Protein AF-A0A2V3UNA2-F1 (afdb_monomer_lite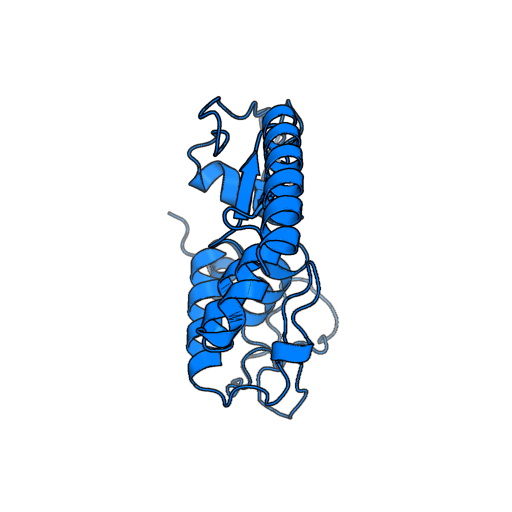)

Secondary structure (DSSP, 8-state):
----SSHHHHHHH-HHHHHHHHHHHHTTSPPPTTGGGG--TTS-S------TTB-TTT-PBPP------SSSSS--TTTTS-HHHHHHHHHHH-GGGGHHHHHHHTTTB-TTT-PBP-EE-PPP---TTS-------EESS--EEEESS-HHHHHHTGGGS-HHHHHGGGSTTTEEEE-HHHHHHHHHHHHHHHHHHHHH-

pLDDT: mean 81.66, std 17.01, range [33.97, 97.94]

Sequence (201 aa):
MILPTSLAAFCVTHPLLSETATLALMRRSPEPEDWRSLLRGRRPPVRFVHEKATCPLCRQPTYDMGAWWPVAGPATHNRFWHACCVQTWRNWTAYSDLGGYLSARQNWKCAISGEPLQIIRERQIDQPDGTTEMMATRYATRIEIDHRIPLWQVRAEAESHRWPDILRYWGPSNLQVLLPAMHVAKTKQEAADRARARVAA

Foldseek 3Di:
DDDQPDLQSVLQLCVPVLLVVLLVLLVVDDADPCLLVQLDDLAQSFAQDDDPQAARGSRHGHDQPDDDDPDPDPRDPCSNHDSSSVSNNCQLPVVVQCQVVQCVVLVQAAPPPRHHFAWDDDDDDQDPVRDDDPDDTHTPADKDKDFQDHSVVLSVCVVVDGSSVSRCRRGPNGIHIHGPVVVVVVVVVVVVVVVVVVVVD

Radius of gyration: 19.23 Å; chains: 1; bounding box: 43×56×44 Å

Structure (mmCIF, N/CA/C/O backbone):
data_AF-A0A2V3UNA2-F1
#
_entry.id   AF-A0A2V3UNA2-F1
#
loop_
_atom_site.group_PDB
_atom_site.id
_atom_site.type_symbol
_atom_site.label_atom_id
_atom_site.label_alt_id
_atom_site.label_comp_id
_atom_site.label_asym_id
_atom_site.label_entity_id
_atom_site.label_seq_id
_atom_site.pdbx_PDB_ins_code
_atom_site.Cartn_x
_atom_site.Cartn_y
_atom_site.Cartn_z
_atom_site.occupancy
_atom_site.B_iso_or_equiv
_atom_site.auth_seq_id
_atom_site.auth_comp_id
_atom_site.auth_asym_id
_atom_site.auth_atom_id
_atom_site.pdbx_PDB_model_num
ATOM 1 N N . MET A 1 1 ? -6.685 25.222 2.821 1.00 35.72 1 MET A N 1
ATOM 2 C CA . MET A 1 1 ? -6.061 24.136 2.036 1.00 35.72 1 MET A CA 1
ATOM 3 C C . MET A 1 1 ? -4.606 24.520 1.839 1.00 35.72 1 MET A C 1
ATOM 5 O O . MET A 1 1 ? -4.334 25.425 1.064 1.00 35.72 1 MET A O 1
ATOM 9 N N . ILE A 1 2 ? -3.701 23.962 2.645 1.00 39.66 2 ILE A N 1
ATOM 10 C CA . ILE A 1 2 ? -2.269 24.275 2.552 1.00 39.66 2 ILE A CA 1
ATOM 11 C C . ILE A 1 2 ? -1.742 23.504 1.342 1.00 39.66 2 ILE A C 1
ATOM 13 O O . ILE A 1 2 ? -1.750 22.274 1.347 1.00 39.66 2 ILE A O 1
ATOM 17 N N . LEU A 1 3 ? -1.367 24.217 0.279 1.00 36.38 3 LEU A N 1
ATOM 18 C CA . LEU A 1 3 ? -0.696 23.601 -0.860 1.00 36.38 3 LEU A CA 1
ATOM 19 C C . LEU A 1 3 ? 0.665 23.080 -0.383 1.00 36.38 3 LEU A C 1
ATOM 21 O O . LEU A 1 3 ? 1.372 23.806 0.320 1.00 36.38 3 LEU A O 1
ATOM 25 N N . PRO A 1 4 ? 1.047 21.842 -0.727 1.00 53.16 4 PRO A N 1
ATOM 26 C CA . PRO A 1 4 ? 2.362 21.342 -0.375 1.00 53.16 4 PRO A CA 1
ATOM 27 C C . PRO A 1 4 ? 3.425 22.247 -1.003 1.00 53.16 4 PRO A C 1
ATOM 29 O O . PRO A 1 4 ? 3.454 22.447 -2.214 1.00 53.16 4 PRO A O 1
ATOM 32 N N . THR A 1 5 ? 4.302 22.795 -0.163 1.00 65.50 5 THR A N 1
ATOM 33 C CA . THR A 1 5 ? 5.354 23.755 -0.539 1.00 65.50 5 THR A CA 1
ATOM 34 C C . THR A 1 5 ? 6.460 23.139 -1.397 1.00 65.50 5 THR A C 1
ATOM 36 O O . THR A 1 5 ? 7.324 23.843 -1.910 1.00 65.50 5 THR A O 1
ATOM 39 N N . SER A 1 6 ? 6.434 21.819 -1.582 1.00 74.44 6 SER A N 1
ATOM 40 C CA . SER A 1 6 ? 7.322 21.086 -2.471 1.00 74.44 6 SER A CA 1
ATOM 41 C C . SER A 1 6 ? 6.629 19.838 -3.010 1.00 74.44 6 SER A C 1
ATOM 43 O O . SER A 1 6 ? 5.676 19.320 -2.418 1.00 74.44 6 SER A O 1
ATOM 45 N N . LEU A 1 7 ? 7.184 19.270 -4.085 1.00 77.62 7 LEU A N 1
ATOM 46 C CA . LEU A 1 7 ? 6.803 17.935 -4.548 1.00 77.62 7 LEU A CA 1
ATOM 47 C C . LEU A 1 7 ? 6.926 16.891 -3.409 1.00 77.62 7 LEU A C 1
ATOM 49 O O . LEU A 1 7 ? 6.289 15.845 -3.474 1.00 77.62 7 LEU A O 1
ATOM 53 N N . ALA A 1 8 ? 7.734 17.151 -2.366 1.00 73.62 8 ALA A N 1
ATOM 54 C CA . ALA A 1 8 ? 8.009 16.203 -1.276 1.00 73.62 8 ALA A CA 1
ATOM 55 C C . ALA A 1 8 ? 6.896 16.099 -0.303 1.00 73.62 8 ALA A C 1
ATOM 57 O O . ALA A 1 8 ? 6.346 15.016 -0.083 1.00 73.62 8 ALA A O 1
ATOM 58 N N . ALA A 1 9 ? 6.519 17.266 0.187 1.00 73.69 9 ALA A N 1
ATOM 59 C CA . ALA A 1 9 ? 5.317 17.407 0.955 1.00 73.69 9 ALA A CA 1
ATOM 60 C C . ALA A 1 9 ? 4.137 16.814 0.172 1.00 73.69 9 ALA A C 1
ATOM 62 O O . ALA A 1 9 ? 3.361 16.056 0.749 1.00 73.69 9 ALA A O 1
ATOM 63 N N . PHE A 1 10 ? 4.046 17.056 -1.145 1.00 83.38 10 PHE A N 1
ATOM 64 C CA . PHE A 1 10 ? 2.978 16.491 -1.971 1.00 83.38 10 PHE A CA 1
ATOM 65 C C . PHE A 1 10 ? 2.995 14.961 -1.971 1.00 83.38 10 PHE A C 1
ATOM 67 O O . PHE A 1 10 ? 1.996 14.353 -1.593 1.00 83.38 10 PHE A O 1
ATOM 74 N N . CYS A 1 11 ? 4.113 14.331 -2.344 1.00 86.00 11 CYS A N 1
ATOM 75 C CA . CYS A 1 11 ? 4.158 12.878 -2.474 1.00 86.00 11 CYS A CA 1
ATOM 76 C C . CYS A 1 11 ? 3.890 12.176 -1.124 1.00 86.00 11 CYS A C 1
ATOM 78 O O . CYS A 1 11 ? 3.181 11.166 -1.092 1.00 86.00 11 CYS A O 1
ATOM 80 N N . VAL A 1 12 ? 4.403 12.723 -0.013 1.00 83.44 12 VAL A N 1
ATOM 81 C CA . VAL A 1 12 ? 4.173 12.209 1.353 1.00 83.44 12 VAL A CA 1
ATOM 82 C C . VAL A 1 12 ? 2.699 12.310 1.749 1.00 83.44 12 VAL A C 1
ATOM 84 O O . VAL A 1 12 ? 2.129 11.340 2.242 1.00 83.44 12 VAL A O 1
ATOM 87 N N . THR A 1 13 ? 2.065 13.459 1.507 1.00 85.56 13 THR A N 1
ATOM 88 C CA . THR A 1 13 ? 0.664 13.711 1.899 1.00 85.56 13 THR A CA 1
ATOM 89 C C . THR A 1 13 ? -0.361 13.099 0.941 1.00 85.56 13 THR A C 1
ATOM 91 O O . THR A 1 13 ? -1.520 12.934 1.316 1.00 85.56 13 THR A O 1
ATOM 94 N N . HIS A 1 14 ? 0.059 12.682 -0.259 1.00 90.62 14 HIS A N 1
ATOM 95 C CA . HIS A 1 14 ? -0.804 12.057 -1.266 1.00 90.62 14 HIS A CA 1
ATOM 96 C C . HIS A 1 14 ? -0.312 10.655 -1.691 1.00 90.62 14 HIS A C 1
ATOM 98 O O . HIS A 1 14 ? 0.035 10.451 -2.859 1.00 90.62 14 HIS A O 1
ATOM 104 N N . PRO A 1 15 ? -0.327 9.644 -0.795 1.00 92.94 15 PRO A N 1
ATOM 105 C CA . PRO A 1 15 ? 0.176 8.293 -1.071 1.00 92.94 15 PRO A CA 1
ATOM 106 C C . PRO A 1 15 ? -0.350 7.632 -2.354 1.00 92.94 15 PRO A C 1
ATOM 108 O O . PRO A 1 15 ? 0.427 7.027 -3.090 1.00 92.94 15 PRO A O 1
ATOM 111 N N . LEU A 1 16 ? -1.650 7.752 -2.649 1.00 94.81 16 LEU A N 1
ATOM 112 C CA . LEU A 1 16 ? -2.241 7.196 -3.877 1.00 94.81 16 LEU A CA 1
ATOM 113 C C . LEU A 1 16 ? -1.764 7.890 -5.148 1.00 94.81 16 LEU A C 1
ATOM 115 O O . LEU A 1 16 ? -1.573 7.233 -6.169 1.00 94.81 16 LEU A O 1
ATOM 119 N N . LEU A 1 17 ? -1.608 9.214 -5.108 1.00 94.75 17 LEU A N 1
ATOM 120 C CA . LEU A 1 17 ? -1.131 9.964 -6.268 1.00 94.75 17 LEU A CA 1
ATOM 121 C C . LEU A 1 17 ? 0.348 9.660 -6.505 1.00 94.75 17 LEU A C 1
ATOM 123 O O . LEU A 1 17 ? 0.742 9.455 -7.650 1.00 94.75 17 LEU A O 1
ATOM 127 N N . SER A 1 18 ? 1.132 9.517 -5.434 1.00 93.00 18 SER A N 1
ATOM 128 C CA . SER A 1 18 ? 2.512 9.030 -5.506 1.00 93.00 18 SER A CA 1
ATOM 129 C C . SER A 1 18 ? 2.614 7.663 -6.169 1.00 93.00 18 SER A C 1
ATOM 131 O O . SER A 1 18 ? 3.422 7.491 -7.086 1.00 93.00 18 SER A O 1
ATOM 133 N N . GLU A 1 19 ? 1.773 6.713 -5.747 1.00 96.06 19 GLU A N 1
ATOM 134 C CA . GLU A 1 19 ? 1.716 5.380 -6.348 1.00 96.06 19 GLU A CA 1
ATOM 135 C C . GLU A 1 19 ? 1.317 5.469 -7.824 1.00 96.06 19 GLU A C 1
ATOM 137 O O . GLU A 1 19 ? 2.023 4.950 -8.685 1.00 96.06 19 GLU A O 1
ATOM 142 N N . THR A 1 20 ? 0.250 6.204 -8.139 1.00 96.69 20 THR A N 1
ATOM 143 C CA . THR A 1 20 ? -0.240 6.384 -9.514 1.00 96.69 20 THR A CA 1
ATOM 144 C C . THR A 1 20 ? 0.839 6.960 -10.434 1.00 96.69 20 THR A C 1
ATOM 146 O O . THR A 1 20 ? 1.073 6.426 -11.520 1.00 96.69 20 THR A O 1
ATOM 149 N N . ALA A 1 21 ? 1.537 8.009 -9.993 1.00 94.56 21 ALA A N 1
ATOM 150 C CA . ALA A 1 21 ? 2.627 8.626 -10.744 1.00 94.56 21 ALA A CA 1
ATOM 151 C C . ALA A 1 21 ? 3.804 7.657 -10.943 1.00 94.56 21 ALA A C 1
ATOM 153 O O . ALA A 1 21 ? 4.343 7.548 -12.044 1.00 94.56 21 ALA A O 1
ATOM 154 N N . THR A 1 22 ? 4.171 6.907 -9.901 1.00 94.50 22 THR A N 1
ATOM 155 C CA . THR A 1 22 ? 5.251 5.910 -9.960 1.00 94.50 22 THR A CA 1
ATOM 156 C C . THR A 1 22 ? 4.936 4.802 -10.959 1.00 94.50 22 THR A C 1
ATOM 158 O O . THR A 1 22 ? 5.771 4.485 -11.806 1.00 94.50 22 THR A O 1
ATOM 161 N N . LEU A 1 23 ? 3.719 4.254 -10.921 1.00 95.94 23 LEU A N 1
ATOM 162 C CA . LEU A 1 23 ? 3.286 3.218 -11.860 1.00 95.94 23 LEU A CA 1
ATOM 163 C C . LEU A 1 23 ? 3.226 3.744 -13.299 1.00 95.94 23 LEU A C 1
ATOM 165 O O . LEU A 1 23 ? 3.619 3.038 -14.225 1.00 95.94 23 LEU A O 1
ATOM 169 N N . ALA A 1 24 ? 2.801 4.994 -13.504 1.00 95.69 24 ALA A N 1
ATOM 170 C CA . ALA A 1 24 ? 2.820 5.624 -14.823 1.00 95.69 24 ALA A CA 1
ATOM 171 C C . ALA A 1 24 ? 4.246 5.751 -15.389 1.00 95.69 24 ALA A C 1
ATOM 173 O O . ALA A 1 24 ? 4.459 5.468 -16.567 1.00 95.69 24 ALA A O 1
ATOM 174 N N . LEU A 1 25 ? 5.229 6.112 -14.556 1.00 93.50 25 LEU A N 1
ATOM 175 C CA . LEU A 1 25 ? 6.641 6.142 -14.951 1.00 93.50 25 LEU A CA 1
ATOM 176 C C . LEU A 1 25 ? 7.176 4.736 -15.255 1.00 93.50 25 LEU A C 1
ATOM 178 O O . LEU A 1 25 ? 7.846 4.549 -16.266 1.00 93.50 25 LEU A O 1
ATOM 182 N N . MET A 1 26 ? 6.837 3.735 -14.438 1.00 94.12 26 MET A N 1
ATOM 183 C CA . MET A 1 26 ? 7.238 2.342 -14.672 1.00 94.12 26 MET A CA 1
ATOM 184 C C . MET A 1 26 ? 6.691 1.772 -15.982 1.00 94.12 26 MET A C 1
ATOM 186 O O . MET A 1 26 ? 7.393 1.021 -16.647 1.00 94.12 26 MET A O 1
ATOM 190 N N . ARG A 1 27 ? 5.473 2.149 -16.397 1.00 94.44 27 ARG A N 1
ATOM 191 C CA . ARG A 1 27 ? 4.890 1.714 -17.684 1.00 94.44 27 ARG A CA 1
ATOM 192 C C . ARG A 1 27 ? 5.660 2.207 -18.910 1.00 94.44 27 ARG A C 1
ATOM 194 O O . ARG A 1 27 ? 5.479 1.648 -19.989 1.00 94.44 27 ARG A O 1
ATOM 201 N N . ARG A 1 28 ? 6.494 3.238 -18.755 1.00 93.19 28 ARG A N 1
ATOM 202 C CA . ARG A 1 28 ? 7.382 3.761 -19.806 1.00 93.19 28 ARG A CA 1
ATOM 203 C C . ARG A 1 28 ? 8.722 3.026 -19.860 1.00 93.19 28 ARG A C 1
ATOM 205 O O . ARG A 1 28 ? 9.517 3.296 -20.755 1.00 93.19 28 ARG A O 1
ATOM 212 N N . SER A 1 29 ? 8.984 2.141 -18.904 1.00 89.25 29 SER A N 1
ATOM 213 C CA . SER A 1 29 ? 10.210 1.354 -18.823 1.00 89.25 29 SER A CA 1
ATOM 214 C C . SER A 1 29 ? 9.968 -0.074 -19.310 1.00 89.25 29 SER A C 1
ATOM 216 O O . SER A 1 29 ? 8.861 -0.595 -19.149 1.00 89.25 29 SER A O 1
ATOM 218 N N . PRO A 1 30 ? 10.992 -0.741 -19.869 1.00 88.12 30 PRO A N 1
ATOM 219 C CA . PRO A 1 30 ? 10.921 -2.167 -20.152 1.00 88.12 30 PRO A CA 1
ATOM 220 C C . PRO A 1 30 ? 10.614 -2.966 -18.882 1.00 88.12 30 PRO A C 1
ATOM 222 O O . PRO A 1 30 ? 11.150 -2.675 -17.806 1.00 88.12 30 PRO A O 1
ATOM 225 N N . GLU A 1 31 ? 9.770 -3.988 -19.011 1.00 88.31 31 GLU A N 1
ATOM 226 C CA . GLU A 1 31 ? 9.487 -4.905 -17.909 1.00 88.31 31 GLU A CA 1
ATOM 227 C C . GLU A 1 31 ? 10.746 -5.736 -17.597 1.00 88.31 31 GLU A C 1
ATOM 229 O O . GLU A 1 31 ? 11.414 -6.194 -18.525 1.00 88.31 31 GLU A O 1
ATOM 234 N N . PRO A 1 32 ? 11.113 -5.935 -16.316 1.00 86.50 32 PRO A N 1
ATOM 235 C CA . PRO A 1 32 ? 12.214 -6.827 -15.971 1.00 86.50 32 PRO A CA 1
ATOM 236 C C . PRO A 1 32 ? 11.866 -8.254 -16.405 1.00 86.50 32 PRO A C 1
ATOM 238 O O . PRO A 1 32 ? 10.855 -8.776 -15.957 1.00 86.50 32 PRO A O 1
ATOM 241 N N . GLU A 1 33 ? 12.690 -8.896 -17.230 1.00 84.75 33 GLU A N 1
ATOM 242 C CA . GLU A 1 33 ? 12.399 -10.215 -17.827 1.00 84.75 33 GLU A CA 1
ATOM 243 C C . GLU A 1 33 ? 11.959 -11.276 -16.800 1.00 84.75 33 GLU A C 1
ATOM 245 O O . GLU A 1 33 ? 11.065 -12.083 -17.048 1.00 84.75 33 GLU A O 1
ATOM 250 N N . ASP A 1 34 ? 12.514 -11.214 -15.592 1.00 85.56 34 ASP A N 1
ATOM 251 C CA . ASP A 1 34 ? 12.320 -12.191 -14.532 1.00 85.56 34 ASP A CA 1
ATOM 252 C C . ASP A 1 34 ? 11.398 -11.720 -13.395 1.00 85.56 34 ASP A C 1
ATOM 254 O O . ASP A 1 34 ? 11.351 -12.366 -12.342 1.00 85.56 34 ASP A O 1
ATOM 258 N N . TRP A 1 35 ? 10.652 -10.621 -13.565 1.00 87.44 35 TRP A N 1
ATOM 259 C CA . TRP A 1 35 ? 9.877 -10.004 -12.477 1.00 87.44 35 TRP A CA 1
ATOM 260 C C . TRP A 1 35 ? 8.908 -10.983 -11.794 1.00 87.44 35 TRP A C 1
ATOM 262 O O . TRP A 1 35 ? 8.688 -10.909 -10.584 1.00 87.44 35 TRP A O 1
ATOM 272 N N . ARG A 1 36 ? 8.376 -11.959 -12.539 1.00 87.06 36 ARG A N 1
ATOM 273 C CA . ARG A 1 36 ? 7.475 -12.999 -12.015 1.00 87.06 36 ARG A CA 1
ATOM 274 C C . ARG A 1 36 ? 8.144 -13.886 -10.965 1.00 87.06 36 ARG A C 1
ATOM 276 O O . ARG A 1 36 ? 7.511 -14.256 -9.980 1.00 87.06 36 ARG A O 1
ATOM 283 N N . SER A 1 37 ? 9.442 -14.157 -11.105 1.00 84.56 37 SER A N 1
ATOM 284 C CA . SER A 1 37 ? 10.215 -14.933 -10.121 1.00 84.56 37 SER A CA 1
ATOM 285 C C . SER A 1 37 ? 10.335 -14.226 -8.758 1.00 84.56 37 SER A C 1
ATOM 287 O O . SER A 1 37 ? 10.570 -14.869 -7.723 1.00 84.56 37 SER A O 1
ATOM 289 N N . LEU A 1 38 ? 10.126 -12.903 -8.751 1.00 84.31 38 LEU A N 1
ATOM 290 C CA . LEU A 1 38 ? 10.204 -12.033 -7.581 1.00 84.31 38 LEU A CA 1
ATOM 291 C C . LEU A 1 38 ? 8.882 -11.940 -6.813 1.00 84.31 38 LEU A C 1
ATOM 293 O O . LEU A 1 38 ? 8.872 -11.363 -5.728 1.00 84.31 38 LEU A O 1
ATOM 297 N N . LEU A 1 39 ? 7.778 -12.498 -7.329 1.00 84.44 39 LEU A N 1
ATOM 298 C CA . LEU A 1 39 ? 6.455 -12.474 -6.689 1.00 84.44 39 LEU A CA 1
ATOM 299 C C . LEU A 1 39 ? 6.432 -13.311 -5.405 1.00 84.44 39 LEU A C 1
ATOM 301 O O . LEU A 1 39 ? 5.864 -14.404 -5.345 1.00 84.44 39 LEU A O 1
ATOM 305 N N . ARG A 1 40 ? 7.047 -12.810 -4.333 1.00 75.38 40 ARG A N 1
ATOM 306 C CA . ARG A 1 40 ? 7.279 -13.534 -3.079 1.00 75.38 40 ARG A CA 1
ATOM 307 C C . ARG A 1 40 ? 6.739 -12.765 -1.876 1.00 75.38 40 ARG A C 1
ATOM 309 O O . ARG A 1 40 ? 7.372 -11.854 -1.352 1.00 75.38 40 ARG A O 1
ATOM 316 N N . GLY A 1 41 ? 5.592 -13.221 -1.368 1.00 79.00 41 GLY A N 1
ATOM 317 C CA . GLY A 1 41 ? 5.051 -12.769 -0.087 1.00 79.00 41 GLY A CA 1
ATOM 318 C C . GLY A 1 41 ? 4.732 -11.274 -0.075 1.00 79.00 41 GLY A C 1
ATOM 319 O O . GLY A 1 41 ? 4.138 -10.758 -1.012 1.00 79.00 41 GLY A O 1
ATOM 320 N N . ARG A 1 42 ? 5.118 -10.588 1.007 1.00 81.62 42 ARG A N 1
ATOM 321 C CA . ARG A 1 42 ? 4.799 -9.170 1.250 1.00 81.62 42 ARG A CA 1
ATOM 322 C C . ARG A 1 42 ? 5.762 -8.180 0.584 1.00 81.62 42 ARG A C 1
ATOM 324 O O . ARG A 1 42 ? 5.570 -6.983 0.740 1.00 81.62 42 ARG A O 1
ATOM 331 N N . ARG A 1 43 ? 6.788 -8.640 -0.141 1.00 86.25 43 ARG A N 1
ATOM 332 C CA . ARG A 1 43 ? 7.700 -7.744 -0.872 1.00 86.25 43 ARG A CA 1
ATOM 333 C C . ARG A 1 43 ? 7.215 -7.566 -2.313 1.00 86.25 43 ARG A C 1
ATOM 335 O O . ARG A 1 43 ? 6.927 -8.580 -2.952 1.00 86.25 43 ARG A O 1
ATOM 342 N N . PRO A 1 44 ? 7.128 -6.327 -2.825 1.00 90.06 44 PRO A N 1
ATOM 343 C CA . PRO A 1 44 ? 6.755 -6.100 -4.214 1.00 90.06 44 PRO A CA 1
ATOM 344 C C . PRO A 1 44 ? 7.835 -6.670 -5.156 1.00 90.06 44 PRO A C 1
ATOM 346 O O . PRO A 1 44 ? 9.025 -6.597 -4.828 1.00 90.06 44 PRO A O 1
ATOM 349 N N . PRO A 1 45 ? 7.458 -7.228 -6.323 1.00 90.06 45 PRO A N 1
ATOM 350 C CA . PRO A 1 45 ? 8.373 -7.839 -7.292 1.00 90.06 45 PRO A CA 1
ATOM 351 C C . PRO A 1 45 ? 9.180 -6.788 -8.075 1.00 90.06 45 PRO A C 1
ATOM 353 O O . PRO A 1 45 ? 9.016 -6.633 -9.283 1.00 90.06 45 PRO A O 1
ATOM 356 N N . VAL A 1 46 ? 10.035 -6.022 -7.400 1.00 86.75 46 VAL A N 1
ATOM 357 C CA . VAL A 1 46 ? 10.811 -4.931 -8.010 1.00 86.75 46 VAL A CA 1
ATOM 358 C C . VAL A 1 46 ? 12.306 -5.205 -7.901 1.00 86.75 46 VAL A C 1
ATOM 360 O O . VAL A 1 46 ? 12.800 -5.591 -6.844 1.00 86.75 46 VAL A O 1
ATOM 363 N N . ARG A 1 47 ? 13.038 -4.957 -8.994 1.00 79.75 47 ARG A N 1
ATOM 364 C CA . ARG A 1 47 ? 14.504 -4.871 -8.994 1.00 79.75 47 ARG A CA 1
ATOM 365 C C . ARG A 1 47 ? 14.932 -3.417 -9.019 1.00 79.75 47 ARG A C 1
ATOM 367 O O . ARG A 1 47 ? 14.571 -2.697 -9.949 1.00 79.75 47 ARG A O 1
ATOM 374 N N . PHE A 1 48 ? 15.757 -3.038 -8.050 1.00 79.88 48 PHE A N 1
ATOM 375 C CA . PHE A 1 48 ? 16.480 -1.779 -8.117 1.00 79.88 48 PHE A CA 1
ATOM 376 C C . PHE A 1 48 ? 17.611 -1.875 -9.128 1.00 79.88 48 PHE A C 1
ATOM 378 O O . PHE A 1 48 ? 18.422 -2.798 -9.065 1.00 79.88 48 PHE A O 1
ATOM 385 N N . VAL A 1 49 ? 17.654 -0.920 -10.053 1.00 75.06 49 VAL A N 1
ATOM 386 C CA . VAL A 1 49 ? 18.727 -0.797 -11.044 1.00 75.06 49 VAL A CA 1
ATOM 387 C C . VAL A 1 49 ? 19.434 0.527 -10.806 1.00 75.06 49 VAL A C 1
ATOM 389 O O . VAL A 1 49 ? 18.856 1.587 -11.012 1.00 75.06 49 VAL A O 1
ATOM 392 N N . HIS A 1 50 ? 20.672 0.480 -10.326 1.00 72.25 50 HIS A N 1
ATOM 393 C CA . HIS A 1 50 ? 21.447 1.681 -10.027 1.00 72.25 50 HIS A CA 1
ATOM 394 C C . HIS A 1 50 ? 22.293 2.084 -11.234 1.00 72.25 50 HIS A C 1
ATOM 396 O O . HIS A 1 50 ? 23.478 1.770 -11.310 1.00 72.25 50 HIS A O 1
ATOM 402 N N . GLU A 1 51 ? 21.677 2.795 -12.169 1.00 73.75 51 GLU A N 1
ATOM 403 C CA . GLU A 1 51 ? 22.372 3.458 -13.271 1.00 73.75 51 GLU A CA 1
ATOM 404 C C . GLU A 1 51 ? 22.518 4.960 -12.976 1.00 73.75 51 GLU A C 1
ATOM 406 O O . GLU A 1 51 ? 21.798 5.538 -12.157 1.00 73.75 51 GLU A O 1
AT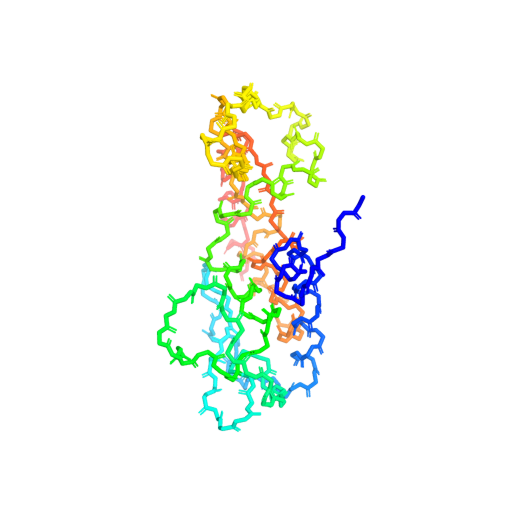OM 411 N N . LYS A 1 52 ? 23.502 5.616 -13.601 1.00 73.75 52 LYS A N 1
ATOM 412 C CA . LYS A 1 52 ? 23.682 7.064 -13.428 1.00 73.75 52 LYS A CA 1
ATOM 413 C C . LYS A 1 52 ? 22.492 7.806 -14.043 1.00 73.75 52 LYS A C 1
ATOM 415 O O . LYS A 1 52 ? 22.092 7.500 -15.159 1.00 73.75 52 LYS A O 1
ATOM 420 N N . ALA A 1 53 ? 21.996 8.825 -13.336 1.00 76.88 53 ALA A N 1
ATOM 421 C CA . ALA A 1 53 ? 20.940 9.729 -13.801 1.00 76.88 53 ALA A CA 1
ATOM 422 C C . ALA A 1 53 ? 19.580 9.066 -14.122 1.00 76.88 53 ALA A C 1
ATOM 424 O O . ALA A 1 53 ? 18.758 9.666 -14.815 1.00 76.88 53 ALA A O 1
ATOM 425 N N . THR A 1 54 ? 19.302 7.869 -13.599 1.00 84.69 54 THR A N 1
ATOM 426 C CA . THR A 1 54 ? 17.993 7.210 -13.713 1.00 84.69 54 THR A CA 1
ATOM 427 C C . THR A 1 54 ? 17.458 6.802 -12.347 1.00 84.69 54 THR A C 1
ATOM 429 O O . THR A 1 54 ? 18.206 6.502 -11.415 1.00 84.69 54 THR A O 1
ATOM 432 N N . CYS A 1 55 ? 16.130 6.793 -12.216 1.00 86.62 55 CYS A N 1
ATOM 433 C CA . CYS A 1 55 ? 15.487 6.366 -10.986 1.00 86.62 55 CYS A CA 1
ATOM 434 C C . CYS A 1 55 ? 15.633 4.865 -10.792 1.00 86.62 55 CYS A C 1
ATOM 436 O O . CYS A 1 55 ? 15.138 4.114 -11.625 1.00 86.62 55 CYS A O 1
ATOM 438 N N . PRO A 1 56 ? 16.202 4.381 -9.674 1.00 86.06 56 PRO A N 1
ATOM 439 C CA . PRO A 1 56 ? 16.418 2.949 -9.525 1.00 86.06 56 PRO A CA 1
ATOM 440 C C . PRO A 1 56 ? 15.122 2.159 -9.364 1.00 86.06 56 PRO A C 1
ATOM 442 O O . PRO A 1 56 ? 15.131 0.947 -9.555 1.00 86.06 56 PRO A O 1
ATOM 445 N N . LEU A 1 57 ? 14.010 2.829 -9.040 1.00 89.19 57 LEU A N 1
ATOM 446 C CA . LEU A 1 57 ? 12.696 2.209 -8.945 1.00 89.19 57 LEU A CA 1
ATOM 447 C C . LEU A 1 57 ? 11.979 2.160 -10.304 1.00 89.19 57 LEU A C 1
ATOM 449 O O . LEU A 1 57 ? 11.605 1.084 -10.761 1.00 89.19 57 LEU A O 1
ATOM 453 N N . CYS A 1 58 ? 11.759 3.314 -10.946 1.00 91.00 58 CYS A N 1
ATOM 454 C CA . CYS A 1 58 ? 10.969 3.386 -12.180 1.00 91.00 58 CYS A CA 1
ATOM 455 C C . CYS A 1 58 ? 11.808 3.364 -13.465 1.00 91.00 58 CYS A C 1
ATOM 457 O O . CYS A 1 58 ? 11.231 3.235 -14.539 1.00 91.00 58 CYS A O 1
ATOM 459 N N . ARG A 1 59 ? 13.139 3.482 -13.372 1.00 89.50 59 ARG A N 1
ATOM 460 C CA . ARG A 1 59 ? 14.136 3.543 -14.464 1.00 89.50 59 ARG A CA 1
ATOM 461 C C . ARG A 1 59 ? 14.017 4.725 -15.423 1.00 89.50 59 ARG A C 1
ATOM 463 O O . ARG A 1 59 ? 14.731 4.785 -16.416 1.00 89.50 59 ARG A O 1
ATOM 470 N N . GLN A 1 60 ? 13.147 5.687 -15.131 1.00 88.94 60 GLN A N 1
ATOM 471 C CA . GLN A 1 60 ? 13.058 6.914 -15.918 1.00 88.94 60 GLN A CA 1
ATOM 472 C C . GLN A 1 60 ? 14.179 7.889 -15.517 1.00 88.94 60 GLN A C 1
ATOM 474 O O . GLN A 1 60 ? 14.603 7.865 -14.355 1.00 88.94 60 GLN A O 1
ATOM 479 N N . PRO A 1 61 ? 14.644 8.762 -16.429 1.00 86.38 61 PRO A N 1
ATOM 480 C CA . PRO A 1 61 ? 15.666 9.755 -16.120 1.00 86.38 61 PRO A CA 1
ATOM 481 C C . PRO A 1 61 ? 15.305 10.617 -14.903 1.00 86.38 61 PRO A C 1
ATOM 483 O O . PRO A 1 61 ? 14.160 11.055 -14.738 1.00 86.38 61 PRO A O 1
ATOM 486 N N . THR A 1 62 ? 16.284 10.869 -14.043 1.00 78.62 62 THR A N 1
ATOM 487 C CA . THR A 1 62 ? 16.171 11.846 -12.958 1.00 78.62 62 THR A CA 1
ATOM 488 C C . THR A 1 62 ? 16.860 13.129 -13.364 1.00 78.62 62 THR A C 1
ATOM 490 O O . THR A 1 62 ? 18.036 13.113 -13.716 1.00 78.62 62 THR A O 1
ATOM 493 N N . TYR A 1 63 ? 16.137 14.240 -13.285 1.00 61.41 63 TYR A N 1
ATOM 494 C CA . TYR A 1 63 ? 16.744 15.557 -13.407 1.00 61.41 63 TYR A CA 1
ATOM 495 C C . TYR A 1 63 ? 17.563 15.853 -12.150 1.00 61.41 63 TYR A C 1
ATOM 497 O O . TYR A 1 63 ? 17.166 15.459 -11.053 1.00 61.41 63 TYR A O 1
ATOM 505 N N . ASP A 1 64 ? 18.676 16.563 -12.314 1.00 52.19 64 ASP A N 1
ATOM 506 C CA . ASP A 1 64 ? 19.647 16.907 -11.263 1.00 52.19 64 ASP A CA 1
ATOM 507 C C . ASP A 1 64 ? 19.119 18.006 -10.313 1.00 52.19 64 ASP A C 1
ATOM 509 O O . ASP A 1 64 ? 19.818 18.940 -9.926 1.00 52.19 64 ASP A O 1
ATOM 513 N N . MET A 1 65 ? 17.832 17.944 -9.963 1.00 46.22 65 MET A N 1
ATOM 514 C CA . MET A 1 65 ? 17.235 18.846 -8.988 1.00 46.22 65 MET A CA 1
ATOM 515 C C . MET A 1 65 ? 17.549 18.314 -7.590 1.00 46.22 65 MET A C 1
ATOM 517 O O . MET A 1 65 ? 16.867 17.432 -7.073 1.00 46.22 65 MET A O 1
ATOM 521 N N . GLY A 1 66 ? 18.652 18.845 -7.059 1.00 40.28 66 GLY A N 1
ATOM 522 C CA . GLY A 1 66 ? 19.267 18.656 -5.746 1.00 40.28 66 GLY A CA 1
ATOM 523 C C . GLY A 1 66 ? 18.455 17.962 -4.646 1.00 40.28 66 GLY A C 1
ATOM 524 O O . GLY A 1 66 ? 17.315 18.310 -4.360 1.00 40.28 66 GLY A O 1
ATOM 525 N N . ALA A 1 67 ? 19.133 17.013 -3.990 1.00 44.03 67 ALA A N 1
ATOM 526 C CA . ALA A 1 67 ? 18.957 16.562 -2.605 1.00 44.03 67 ALA A CA 1
ATOM 527 C C . ALA A 1 67 ? 17.601 16.901 -1.951 1.00 44.03 67 ALA A C 1
ATOM 529 O O . ALA A 1 67 ? 17.445 17.897 -1.256 1.00 44.03 67 ALA A O 1
ATOM 530 N N . TRP A 1 68 ? 16.620 16.028 -2.155 1.00 48.22 68 TRP A N 1
ATOM 531 C CA . TRP A 1 68 ? 15.223 16.313 -1.833 1.00 48.22 68 TRP A CA 1
ATOM 532 C C . TRP A 1 68 ? 14.714 15.640 -0.544 1.00 48.22 68 TRP A C 1
ATOM 534 O O . TRP A 1 68 ? 13.519 15.593 -0.267 1.00 48.22 68 TRP A O 1
ATOM 544 N N . TRP A 1 69 ? 15.602 15.087 0.280 1.00 43.31 69 TRP A N 1
ATOM 545 C CA . TRP A 1 69 ? 15.188 14.476 1.543 1.00 43.31 69 TRP A CA 1
ATOM 546 C C . TRP A 1 69 ? 15.079 15.547 2.652 1.00 43.31 69 TRP A C 1
ATOM 548 O O . TRP A 1 69 ? 16.050 16.265 2.869 1.00 43.31 69 TRP A O 1
ATOM 558 N N . PRO A 1 70 ? 13.944 15.675 3.370 1.00 39.66 70 PRO A N 1
ATOM 559 C CA . PRO A 1 70 ? 13.681 16.801 4.274 1.00 39.66 70 PRO A CA 1
ATOM 560 C C . PRO A 1 70 ? 14.341 16.698 5.664 1.00 39.66 70 PRO A C 1
ATOM 562 O O . PRO A 1 70 ? 13.871 17.341 6.596 1.00 39.66 70 PRO A O 1
ATOM 565 N N . VAL A 1 71 ? 15.423 15.931 5.842 1.00 40.28 71 VAL A N 1
ATOM 566 C CA . VAL A 1 71 ? 16.260 16.060 7.054 1.00 40.28 71 VAL A CA 1
ATOM 567 C C . VAL A 1 71 ? 17.606 16.646 6.679 1.00 40.28 71 VAL A C 1
ATOM 569 O O . VAL A 1 71 ? 18.272 16.157 5.767 1.00 40.28 71 VAL A O 1
ATOM 572 N N . ALA A 1 72 ? 17.999 17.693 7.404 1.00 33.97 72 ALA A N 1
ATOM 573 C CA . ALA A 1 72 ? 19.360 18.199 7.396 1.00 33.97 72 ALA A CA 1
ATOM 574 C C . ALA A 1 72 ? 20.319 17.026 7.671 1.00 33.97 72 ALA A C 1
ATOM 576 O O . ALA A 1 72 ? 20.256 16.389 8.720 1.00 33.97 72 ALA A O 1
ATOM 577 N N . GLY A 1 73 ? 21.155 16.692 6.691 1.00 40.31 73 GLY A N 1
ATOM 578 C CA . GLY A 1 73 ? 22.058 15.548 6.742 1.00 40.31 73 GLY A CA 1
ATOM 579 C C . GLY A 1 73 ? 22.857 15.408 5.443 1.00 40.31 73 GLY A C 1
ATOM 580 O O . GLY A 1 73 ? 22.49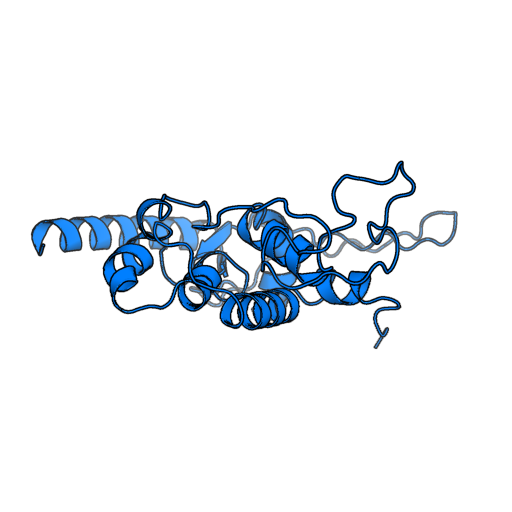6 16.021 4.435 1.00 40.31 73 GLY A O 1
ATOM 581 N N . PRO A 1 74 ? 23.961 14.642 5.447 1.00 35.91 74 PRO A N 1
ATOM 582 C CA . PRO A 1 74 ? 24.812 14.470 4.272 1.00 35.91 74 PRO A CA 1
ATOM 583 C C . PRO A 1 74 ? 24.016 13.925 3.079 1.00 35.91 74 PRO A C 1
ATOM 585 O O . PRO A 1 74 ? 23.068 13.159 3.254 1.00 35.91 74 PRO A O 1
ATOM 588 N N . ALA A 1 75 ? 24.410 14.321 1.862 1.00 43.88 75 ALA A N 1
ATOM 589 C CA . ALA A 1 75 ? 23.767 13.905 0.618 1.00 43.88 75 ALA A CA 1
ATOM 590 C C . ALA A 1 75 ? 23.649 12.373 0.557 1.00 43.88 75 ALA A C 1
ATOM 592 O O . ALA A 1 75 ? 24.627 11.659 0.341 1.00 43.88 75 ALA A O 1
ATOM 593 N N . THR A 1 76 ? 22.441 11.863 0.782 1.00 49.69 76 THR A N 1
ATOM 594 C CA . THR A 1 76 ? 22.189 10.424 0.766 1.00 49.69 76 THR A CA 1
ATOM 595 C C . THR A 1 76 ? 22.197 9.907 -0.673 1.00 49.69 76 THR A C 1
ATOM 597 O O . THR A 1 76 ? 21.971 10.643 -1.637 1.00 49.69 76 THR A O 1
ATOM 600 N N . HIS A 1 77 ? 22.406 8.601 -0.829 1.00 49.53 77 HIS A N 1
ATOM 601 C CA . HIS A 1 77 ? 22.414 7.836 -2.089 1.00 49.53 77 HIS A CA 1
ATOM 602 C C . HIS A 1 77 ? 21.115 7.954 -2.931 1.00 49.53 77 HIS A C 1
ATOM 604 O O . HIS A 1 77 ? 20.988 7.332 -3.984 1.00 49.53 77 HIS A O 1
ATOM 610 N N . ASN A 1 78 ? 20.159 8.776 -2.486 1.00 56.66 78 ASN A N 1
ATOM 611 C CA . ASN A 1 78 ? 18.846 9.006 -3.073 1.00 56.66 78 ASN A CA 1
ATOM 612 C C . ASN A 1 78 ? 18.803 10.147 -4.103 1.00 56.66 78 ASN A C 1
ATOM 614 O O . ASN A 1 78 ? 17.725 10.442 -4.609 1.00 56.66 78 ASN A O 1
ATOM 618 N N . ARG A 1 79 ? 19.939 10.773 -4.458 1.00 60.19 79 ARG A N 1
ATOM 619 C CA . ARG A 1 79 ? 19.987 11.858 -5.469 1.00 60.19 79 ARG A CA 1
ATOM 620 C C . ARG A 1 79 ? 19.378 11.484 -6.825 1.00 60.19 79 ARG A C 1
ATOM 622 O O . ARG A 1 79 ? 18.962 12.350 -7.575 1.00 60.19 79 ARG A O 1
ATOM 629 N N . PHE A 1 80 ? 19.323 10.188 -7.119 1.00 71.88 80 PHE A N 1
ATOM 630 C CA . PHE A 1 80 ? 18.759 9.659 -8.351 1.00 71.88 80 PHE A CA 1
ATOM 631 C C . PHE A 1 80 ? 17.342 9.124 -8.173 1.00 71.88 80 PHE A C 1
ATOM 633 O O . PHE A 1 80 ? 16.906 8.360 -9.005 1.00 71.88 80 PHE A O 1
ATOM 640 N N . TRP A 1 81 ? 16.598 9.420 -7.108 1.00 82.56 81 TRP A N 1
ATOM 641 C CA . TRP A 1 81 ? 15.210 8.959 -7.012 1.00 82.56 81 TRP A CA 1
ATOM 642 C C . TRP A 1 81 ? 14.229 10.081 -7.305 1.00 82.56 81 TRP A C 1
ATOM 644 O O .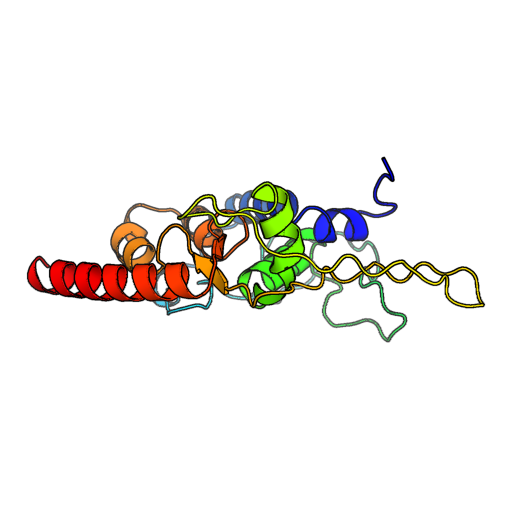 TRP A 1 81 ? 14.369 11.188 -6.792 1.00 82.56 81 TRP A O 1
ATOM 654 N N . HIS A 1 82 ? 13.150 9.772 -8.030 1.00 85.88 82 HIS A N 1
ATOM 655 C CA . HIS A 1 82 ? 11.993 10.653 -7.979 1.00 85.88 82 HIS A CA 1
ATOM 656 C C . HIS A 1 82 ? 11.384 10.591 -6.587 1.00 85.88 82 HIS A C 1
ATOM 658 O O . HIS A 1 82 ? 11.029 9.527 -6.085 1.00 85.88 82 HIS A O 1
ATOM 664 N N . ALA A 1 83 ? 11.183 11.765 -6.024 1.00 83.88 83 ALA A N 1
ATOM 665 C CA . ALA A 1 83 ? 10.166 12.100 -5.055 1.00 83.88 83 ALA A CA 1
ATOM 666 C C . ALA A 1 83 ? 9.093 11.030 -4.746 1.00 83.88 83 ALA A C 1
ATOM 668 O O . ALA A 1 83 ? 9.102 10.352 -3.716 1.00 83.88 83 ALA A O 1
ATOM 669 N N . CYS A 1 84 ? 8.160 10.867 -5.685 1.00 89.06 84 CYS A N 1
ATOM 670 C CA . CYS A 1 84 ? 7.020 9.973 -5.547 1.00 89.06 84 CYS A CA 1
ATOM 671 C C . CYS A 1 84 ? 7.418 8.495 -5.644 1.00 89.06 84 CYS A C 1
ATOM 673 O O . CYS A 1 84 ? 6.747 7.663 -5.038 1.00 89.06 84 CYS A O 1
ATOM 675 N N . CYS A 1 85 ? 8.528 8.159 -6.311 1.00 90.44 85 CYS A N 1
ATOM 676 C CA . CYS A 1 85 ? 9.075 6.801 -6.318 1.00 90.44 85 CYS A CA 1
ATOM 677 C C . CYS A 1 85 ? 9.602 6.413 -4.931 1.00 90.44 85 CYS A C 1
ATOM 679 O O . CYS A 1 85 ? 9.285 5.328 -4.446 1.00 90.44 85 CYS A O 1
ATOM 681 N N . VAL A 1 86 ? 10.333 7.306 -4.249 1.00 87.94 86 VAL A N 1
ATOM 682 C CA . VAL A 1 86 ? 10.779 7.061 -2.864 1.00 87.94 86 VAL A CA 1
ATOM 683 C C . VAL A 1 86 ? 9.576 6.821 -1.963 1.00 87.94 86 VAL A C 1
ATOM 685 O O . VAL A 1 86 ? 9.528 5.824 -1.242 1.00 87.94 86 VAL A O 1
ATOM 688 N N . GLN A 1 87 ? 8.580 7.708 -2.024 1.00 88.62 87 GLN A N 1
ATOM 689 C CA . GLN A 1 87 ? 7.412 7.572 -1.164 1.00 88.62 87 GLN A CA 1
ATOM 690 C C . GLN A 1 87 ? 6.598 6.317 -1.487 1.00 88.62 87 GLN A C 1
ATOM 692 O O . GLN A 1 87 ? 6.157 5.628 -0.574 1.00 88.62 87 GLN A O 1
ATOM 697 N N . THR A 1 88 ? 6.435 5.973 -2.762 1.00 93.31 88 THR A N 1
ATOM 698 C CA . THR A 1 88 ? 5.735 4.746 -3.170 1.00 93.31 88 THR A CA 1
ATOM 699 C C . THR A 1 88 ? 6.445 3.504 -2.651 1.00 93.31 88 THR A C 1
ATOM 701 O O . THR A 1 88 ? 5.798 2.624 -2.094 1.00 93.31 88 THR A O 1
ATOM 704 N N . TRP A 1 89 ? 7.776 3.458 -2.737 1.00 91.69 89 TRP A N 1
ATOM 705 C CA . TRP A 1 89 ? 8.546 2.357 -2.167 1.00 91.69 89 TRP A CA 1
ATOM 706 C C . TRP A 1 89 ? 8.346 2.225 -0.654 1.00 91.69 89 TRP A C 1
ATOM 708 O O . TRP A 1 89 ? 8.108 1.121 -0.155 1.00 91.69 89 TRP A O 1
ATOM 718 N N . ARG A 1 90 ? 8.385 3.346 0.079 1.00 90.12 90 ARG A N 1
ATOM 719 C CA . ARG A 1 90 ? 8.082 3.366 1.518 1.00 90.12 90 ARG A CA 1
ATOM 720 C C . ARG A 1 90 ? 6.671 2.848 1.779 1.00 90.12 90 ARG A C 1
ATOM 722 O O . ARG A 1 90 ? 6.499 1.985 2.626 1.00 90.12 90 ARG A O 1
ATOM 729 N N . ASN A 1 91 ? 5.688 3.287 0.999 1.00 91.31 91 ASN A N 1
ATOM 730 C CA . ASN A 1 91 ? 4.304 2.840 1.134 1.00 91.31 91 ASN A CA 1
ATOM 731 C C . ASN A 1 91 ? 4.144 1.333 0.876 1.00 91.31 91 ASN A C 1
ATOM 733 O O . ASN A 1 91 ? 3.337 0.698 1.541 1.00 91.31 91 ASN A O 1
ATOM 737 N N . TRP A 1 92 ? 4.905 0.754 -0.058 1.00 92.75 92 TRP A N 1
ATOM 738 C CA . TRP A 1 92 ? 4.868 -0.685 -0.346 1.00 92.75 92 TRP A CA 1
ATOM 739 C C . TRP A 1 92 ? 5.572 -1.547 0.704 1.00 92.75 92 TRP A C 1
ATOM 741 O O . TRP A 1 92 ? 5.213 -2.708 0.886 1.00 92.75 92 TRP A O 1
ATOM 751 N N . THR A 1 93 ? 6.597 -1.018 1.375 1.00 89.56 93 THR A N 1
ATOM 752 C CA . THR A 1 93 ? 7.474 -1.811 2.261 1.00 89.56 93 THR A CA 1
ATOM 753 C C . THR A 1 93 ? 7.310 -1.513 3.749 1.00 89.56 93 THR A C 1
ATOM 755 O O . THR A 1 93 ? 7.595 -2.379 4.573 1.00 89.56 93 THR A O 1
ATOM 758 N N . ALA A 1 94 ? 6.802 -0.331 4.087 1.00 85.56 94 ALA A N 1
ATOM 759 C CA . ALA A 1 94 ? 6.542 0.171 5.433 1.00 85.56 94 ALA A CA 1
ATOM 760 C C . ALA A 1 94 ? 5.097 0.696 5.531 1.00 85.56 94 ALA A C 1
ATOM 762 O O . ALA A 1 94 ? 4.826 1.799 6.003 1.00 85.56 94 ALA A O 1
ATOM 763 N N . TYR A 1 95 ? 4.137 -0.105 5.062 1.00 84.62 95 TYR A N 1
ATOM 764 C CA . TYR A 1 95 ? 2.720 0.269 5.019 1.00 84.62 95 TYR A CA 1
ATOM 765 C C . TYR A 1 95 ? 2.081 0.506 6.399 1.00 84.62 95 TYR A C 1
ATOM 767 O O . TYR A 1 95 ? 0.972 1.031 6.459 1.00 84.62 95 TYR A O 1
ATOM 775 N N . SER A 1 96 ? 2.755 0.152 7.502 1.00 83.75 96 SER A N 1
ATOM 776 C CA . SER A 1 96 ? 2.331 0.486 8.871 1.00 83.75 96 SER A CA 1
ATOM 777 C C . SER A 1 96 ? 2.093 1.986 9.061 1.00 83.75 96 SER A C 1
ATOM 779 O O . SER A 1 96 ? 1.183 2.381 9.787 1.00 83.75 96 SER A O 1
ATOM 781 N N . ASP A 1 97 ? 2.850 2.817 8.345 1.00 84.25 97 ASP A N 1
ATOM 782 C CA . ASP A 1 97 ? 2.802 4.277 8.466 1.00 84.25 97 ASP A CA 1
ATOM 783 C C . ASP A 1 97 ? 1.579 4.882 7.751 1.00 84.25 97 ASP A C 1
ATOM 785 O O . ASP A 1 97 ? 1.233 6.046 7.950 1.00 84.25 97 ASP A O 1
ATOM 789 N N . LEU A 1 98 ? 0.870 4.090 6.938 1.00 88.88 98 LEU A N 1
ATOM 790 C CA . LEU A 1 98 ? -0.311 4.537 6.195 1.00 88.88 98 LEU A CA 1
ATOM 791 C C . LEU A 1 98 ? -1.591 4.555 7.040 1.00 88.88 98 LEU A C 1
ATOM 793 O O . LEU A 1 98 ? -2.638 4.943 6.523 1.00 88.88 98 LEU A O 1
ATOM 797 N N . GLY A 1 99 ? -1.545 4.160 8.316 1.00 90.19 99 GLY A N 1
ATOM 798 C CA . GLY A 1 99 ? -2.737 3.992 9.153 1.00 90.19 99 GLY A CA 1
ATOM 799 C C . GLY A 1 99 ? -3.641 5.225 9.198 1.00 90.19 99 GLY A C 1
ATOM 800 O O . GLY A 1 99 ? -4.840 5.109 8.955 1.00 90.19 99 GLY A O 1
ATOM 801 N N . GLY A 1 100 ? -3.078 6.413 9.448 1.00 87.56 100 GLY A N 1
ATOM 802 C CA . GLY A 1 100 ? -3.839 7.673 9.461 1.00 87.56 100 GLY A CA 1
ATOM 803 C C . GLY A 1 100 ? -4.453 8.010 8.100 1.00 87.56 100 GLY A C 1
ATOM 804 O O . GLY A 1 100 ? -5.640 8.318 8.009 1.00 87.56 100 GLY A O 1
ATOM 805 N N . TYR A 1 101 ? -3.665 7.869 7.031 1.00 90.81 101 TYR A N 1
ATOM 806 C CA . TYR A 1 101 ? -4.116 8.098 5.658 1.00 90.81 101 TYR A CA 1
ATOM 807 C C . TYR A 1 101 ? -5.273 7.167 5.259 1.00 90.81 101 TYR A C 1
ATOM 809 O O . TYR A 1 101 ? -6.305 7.621 4.760 1.00 90.81 101 TYR A O 1
ATOM 817 N N . LEU A 1 102 ? -5.119 5.862 5.495 1.00 94.44 102 LEU A N 1
ATOM 818 C CA . LEU A 1 102 ? -6.122 4.852 5.157 1.00 94.44 102 LEU A CA 1
ATOM 819 C C . LEU A 1 102 ? -7.386 5.020 5.999 1.00 94.44 102 LEU A C 1
ATOM 821 O O . LEU A 1 102 ? -8.487 4.943 5.459 1.00 94.44 102 LEU A O 1
ATOM 825 N N . SER A 1 103 ? -7.240 5.311 7.293 1.00 93.25 103 SER A N 1
ATOM 826 C CA . SER A 1 103 ? -8.376 5.580 8.178 1.00 93.25 103 SER A CA 1
ATOM 827 C C . SER A 1 103 ? -9.170 6.791 7.704 1.00 93.25 103 SER A C 1
ATOM 829 O O . SER A 1 103 ? -10.384 6.686 7.552 1.00 93.25 103 SER A O 1
ATOM 831 N N . ALA A 1 104 ? -8.506 7.904 7.377 1.00 91.25 104 ALA A N 1
ATOM 832 C CA . ALA A 1 104 ? -9.169 9.086 6.830 1.00 91.25 104 ALA A CA 1
ATOM 833 C C . ALA A 1 104 ? -9.893 8.778 5.509 1.00 91.25 104 ALA A C 1
ATOM 835 O O . ALA A 1 104 ? -11.057 9.139 5.344 1.00 91.25 104 ALA A O 1
ATOM 836 N N . ARG A 1 105 ? -9.247 8.038 4.597 1.00 92.88 105 ARG A N 1
ATOM 837 C CA . ARG A 1 105 ? -9.848 7.607 3.324 1.00 92.88 105 ARG A CA 1
ATOM 838 C C . ARG A 1 105 ? -11.076 6.710 3.519 1.00 92.88 105 ARG A C 1
ATOM 840 O O . ARG A 1 105 ? -11.990 6.738 2.701 1.00 92.88 105 ARG A O 1
ATOM 847 N N . GLN A 1 106 ? -11.100 5.921 4.586 1.00 95.38 106 GLN A N 1
ATOM 848 C CA . GLN A 1 106 ? -12.219 5.053 4.956 1.00 95.38 106 GLN A CA 1
ATOM 849 C C . GLN A 1 106 ? -13.258 5.752 5.842 1.00 95.38 106 GLN A C 1
ATOM 851 O O . GLN A 1 106 ? -14.054 5.077 6.494 1.00 95.38 106 GLN A O 1
ATOM 856 N N . ASN A 1 107 ? -13.258 7.087 5.906 1.00 94.62 107 ASN A N 1
ATOM 857 C CA . ASN A 1 107 ? -14.144 7.865 6.777 1.00 94.62 107 ASN A CA 1
ATOM 858 C C . ASN A 1 107 ? -14.076 7.424 8.245 1.00 94.62 107 ASN A C 1
ATOM 860 O O . ASN A 1 107 ? -15.087 7.415 8.946 1.00 94.62 107 ASN A O 1
ATOM 864 N N . TRP A 1 108 ? -12.881 7.042 8.696 1.00 94.06 108 TRP A N 1
ATOM 865 C CA . TRP A 1 108 ? -12.606 6.566 10.047 1.00 94.06 108 TRP A CA 1
ATOM 866 C C . TRP A 1 108 ? -13.452 5.355 10.440 1.00 94.06 108 TRP A C 1
ATOM 868 O O . TRP A 1 108 ? -13.876 5.238 11.587 1.00 94.06 108 TRP A O 1
ATOM 878 N N . LYS A 1 109 ? -13.700 4.448 9.491 1.00 96.06 109 LYS A N 1
ATOM 879 C CA . LYS A 1 109 ? -14.443 3.202 9.703 1.00 96.06 109 LYS A CA 1
ATOM 880 C C . LYS A 1 109 ? -13.619 1.984 9.308 1.00 96.06 109 LYS A C 1
ATOM 882 O O . LYS A 1 109 ? -12.770 2.038 8.414 1.00 96.06 109 LYS A O 1
ATOM 887 N N . CYS A 1 110 ? -13.902 0.868 9.969 1.00 96.94 110 CYS A N 1
ATOM 888 C CA . CYS A 1 110 ? -13.443 -0.451 9.566 1.00 96.94 110 CYS A CA 1
ATOM 889 C C . CYS A 1 110 ? -13.947 -0.763 8.153 1.00 96.94 110 CYS A C 1
ATOM 891 O O . CYS A 1 110 ? -15.149 -0.683 7.900 1.00 96.94 110 CYS A O 1
ATOM 893 N N . ALA A 1 111 ? -13.054 -1.165 7.248 1.00 97.69 111 ALA A N 1
ATOM 894 C CA . ALA A 1 111 ? -13.427 -1.407 5.854 1.00 97.69 111 ALA A CA 1
ATOM 895 C C . ALA A 1 111 ? -14.407 -2.578 5.656 1.00 97.69 111 ALA A C 1
ATOM 897 O O . ALA A 1 111 ? -15.115 -2.598 4.655 1.00 97.69 111 ALA A O 1
ATOM 898 N N . ILE A 1 112 ? -14.447 -3.544 6.586 1.00 97.38 112 ILE A N 1
ATOM 899 C CA . ILE A 1 112 ? -15.323 -4.723 6.472 1.00 97.38 112 ILE A CA 1
ATOM 900 C C . ILE A 1 112 ? -16.606 -4.547 7.282 1.00 97.38 112 ILE A C 1
ATOM 902 O 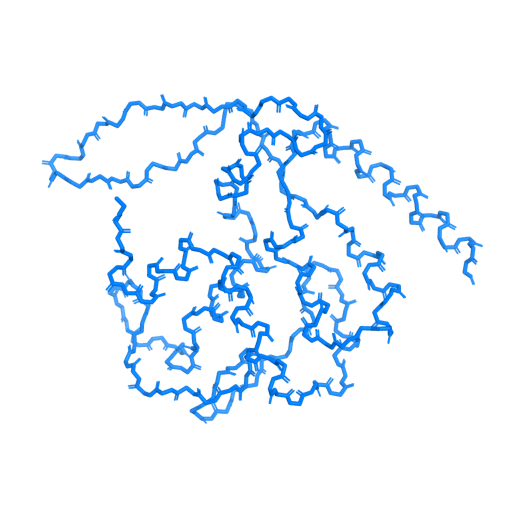O . ILE A 1 112 ? -17.687 -4.751 6.747 1.00 97.38 112 ILE A O 1
ATOM 906 N N . SER A 1 113 ? -16.509 -4.191 8.567 1.00 97.25 113 SER A N 1
ATOM 907 C CA . SER A 1 113 ? -17.699 -4.099 9.424 1.00 97.25 113 SER A CA 1
ATOM 908 C C . SER A 1 113 ? -18.430 -2.759 9.328 1.00 97.25 113 SER A C 1
ATOM 910 O O . SER A 1 113 ? -19.571 -2.673 9.758 1.00 97.25 113 SER A O 1
ATOM 912 N N . GLY A 1 114 ? -17.792 -1.696 8.824 1.00 96.88 114 GLY A N 1
ATOM 913 C CA . GLY A 1 114 ? -18.363 -0.343 8.809 1.00 96.88 114 GLY A CA 1
ATOM 914 C C . GLY A 1 114 ? -18.401 0.357 10.175 1.00 96.88 114 GLY A C 1
ATOM 915 O O . GLY A 1 114 ? -18.710 1.548 10.239 1.00 96.88 114 GLY A O 1
ATOM 916 N N . GLU A 1 115 ? -18.042 -0.353 11.246 1.00 95.88 115 GLU A N 1
ATOM 917 C CA . GLU A 1 115 ? -17.923 0.188 12.601 1.00 95.88 115 GLU A CA 1
ATOM 918 C C . GLU A 1 115 ? -16.871 1.307 12.669 1.00 95.88 115 GLU A C 1
ATOM 920 O O . GLU A 1 115 ? -15.836 1.219 11.991 1.00 95.88 115 GLU A O 1
ATOM 925 N N . PRO A 1 116 ? -17.091 2.356 13.479 1.00 94.69 116 PRO A N 1
ATOM 926 C CA . PRO A 1 116 ? -16.143 3.449 13.619 1.00 94.69 116 PRO A CA 1
ATOM 927 C C . PRO A 1 116 ? -14.833 2.978 14.263 1.00 94.69 116 PRO A C 1
ATOM 929 O O . PRO A 1 116 ? -14.813 2.194 15.212 1.00 94.69 116 PRO A O 1
ATOM 932 N N . LEU A 1 117 ? -13.718 3.507 13.765 1.00 92.31 117 LEU A N 1
ATOM 933 C CA . LEU A 1 117 ? -12.415 3.382 14.404 1.00 92.31 117 LEU A CA 1
ATOM 934 C C . LEU A 1 117 ? -12.398 4.305 15.622 1.00 92.31 117 LEU A C 1
ATOM 936 O O . LEU A 1 117 ? -12.647 5.506 15.505 1.00 92.31 117 LEU A O 1
ATOM 940 N N . GLN A 1 118 ? -12.094 3.759 16.795 1.00 86.69 118 GLN A N 1
ATOM 941 C CA . GLN A 1 118 ? -12.020 4.571 18.001 1.00 86.69 118 GLN A CA 1
ATOM 942 C C . GLN A 1 118 ? -10.715 5.371 17.988 1.00 86.69 118 GLN A C 1
ATOM 944 O O . GLN A 1 118 ? -9.628 4.797 18.067 1.00 86.69 118 GLN A O 1
ATOM 949 N N . ILE A 1 119 ? -10.822 6.694 17.872 1.00 83.12 119 ILE A N 1
ATOM 950 C CA . ILE A 1 119 ? -9.690 7.626 17.895 1.00 83.12 119 ILE A CA 1
ATOM 951 C C . ILE A 1 119 ? -9.655 8.382 19.221 1.00 83.12 119 ILE A C 1
ATOM 953 O O . ILE A 1 119 ? -10.684 8.836 19.719 1.00 83.12 119 ILE A O 1
ATOM 957 N N . ILE A 1 120 ? -8.460 8.545 19.777 1.00 76.00 120 ILE A N 1
ATOM 958 C CA . ILE A 1 120 ? -8.199 9.450 20.891 1.00 76.00 120 ILE A CA 1
ATOM 959 C C . ILE A 1 120 ? -7.781 10.777 20.268 1.00 76.00 120 ILE A C 1
ATOM 961 O O . ILE A 1 120 ? -6.731 10.878 19.635 1.00 76.00 120 ILE A O 1
ATOM 965 N N . ARG A 1 121 ? -8.621 11.799 20.427 1.00 66.25 121 ARG A N 1
ATOM 966 C CA . ARG A 1 121 ? -8.254 13.176 20.093 1.00 66.25 121 ARG A CA 1
ATOM 967 C C . ARG A 1 121 ? -7.663 13.811 21.344 1.00 66.25 121 ARG A C 1
ATOM 969 O O . ARG A 1 121 ? -8.407 14.307 22.185 1.00 66.25 121 ARG A O 1
ATOM 976 N N . GLU A 1 122 ? -6.346 13.753 21.492 1.00 60.03 122 GLU A N 1
ATOM 977 C CA . GLU A 1 122 ? -5.672 14.588 22.486 1.00 60.03 122 GLU A CA 1
ATOM 978 C C . GLU A 1 122 ? -5.692 16.044 22.011 1.00 60.03 122 GLU A C 1
ATOM 980 O O . GLU A 1 122 ? -5.545 16.337 20.822 1.00 60.03 122 GLU A O 1
ATOM 985 N N . ARG A 1 123 ? -5.964 16.965 22.939 1.00 53.81 123 ARG A N 1
ATOM 986 C CA . ARG A 1 123 ? -5.909 18.400 22.667 1.00 53.81 123 ARG A CA 1
ATOM 987 C C . ARG A 1 123 ? -4.429 18.773 22.553 1.00 53.81 123 ARG A C 1
ATOM 989 O O . ARG A 1 123 ? -3.683 18.556 23.501 1.00 53.81 123 ARG A O 1
ATOM 996 N N . GLN A 1 124 ? -4.027 19.309 21.406 1.00 55.62 124 GLN A N 1
ATOM 997 C CA . GLN A 1 124 ? -2.688 19.851 21.189 1.00 55.62 124 GLN A CA 1
ATOM 998 C C . GLN A 1 124 ? -2.377 20.909 22.258 1.00 55.62 124 GLN A C 1
ATOM 1000 O O . GLN A 1 124 ? -3.141 21.861 22.425 1.00 55.62 124 GLN A O 1
ATOM 1005 N N . ILE A 1 125 ? -1.280 20.722 22.987 1.00 54.66 125 ILE A N 1
ATOM 1006 C CA . ILE A 1 125 ? -0.603 21.806 23.697 1.00 54.66 125 ILE A CA 1
ATOM 1007 C C . ILE A 1 125 ? 0.480 22.249 22.723 1.00 54.66 125 ILE A C 1
ATOM 1009 O O . ILE A 1 125 ? 1.324 21.432 22.353 1.00 54.66 125 ILE A O 1
ATOM 1013 N N . ASP A 1 126 ? 0.399 23.486 22.238 1.00 56.47 126 ASP A N 1
ATOM 1014 C CA . ASP A 1 126 ? 1.440 24.044 21.378 1.00 56.47 126 ASP A CA 1
ATOM 1015 C C . ASP A 1 126 ? 2.790 23.885 22.077 1.00 56.47 126 ASP A C 1
ATOM 1017 O O . ASP A 1 126 ? 2.903 24.137 23.285 1.00 56.47 126 ASP A O 1
ATOM 1021 N N . GLN A 1 127 ? 3.810 23.430 21.344 1.00 55.44 127 GLN A N 1
ATOM 1022 C CA . GLN A 1 127 ? 5.153 23.449 21.904 1.00 55.44 127 GLN A CA 1
ATOM 1023 C C . GLN A 1 127 ? 5.496 24.903 22.282 1.00 55.44 127 GLN A C 1
ATOM 1025 O O . GLN A 1 127 ? 5.012 25.834 21.630 1.00 55.44 127 GLN A O 1
ATOM 1030 N N . PRO A 1 128 ? 6.305 25.143 23.332 1.00 57.09 128 PRO A N 1
ATOM 1031 C CA . PRO A 1 128 ? 6.617 26.497 23.802 1.00 57.09 128 PRO A CA 1
ATOM 1032 C C . PRO A 1 128 ? 7.207 27.422 22.723 1.00 57.09 128 PRO A C 1
ATOM 1034 O O . PRO A 1 128 ? 7.193 28.639 22.883 1.00 57.09 128 PRO A O 1
ATOM 1037 N N . ASP A 1 129 ? 7.731 26.847 21.638 1.00 71.19 129 ASP A N 1
ATOM 1038 C CA . ASP A 1 129 ? 8.312 27.532 20.483 1.00 71.19 129 ASP A CA 1
ATOM 1039 C C . ASP A 1 129 ? 7.300 27.852 19.361 1.00 71.19 129 ASP A C 1
ATOM 1041 O O . ASP A 1 129 ? 7.675 28.419 18.334 1.00 71.19 129 ASP A O 1
ATOM 1045 N N . GLY A 1 130 ? 6.019 27.510 19.541 1.00 52.41 130 GLY A N 1
ATOM 1046 C CA . GLY A 1 130 ? 4.954 27.728 18.562 1.00 52.41 130 GLY A CA 1
ATOM 1047 C C . GLY A 1 130 ? 4.912 26.699 17.429 1.00 52.41 130 GLY A C 1
ATOM 1048 O O . GLY A 1 130 ? 4.143 26.877 16.478 1.00 52.41 130 GLY A O 1
ATOM 1049 N N . THR A 1 131 ? 5.701 25.622 17.493 1.00 48.69 131 THR A N 1
ATOM 1050 C CA . THR A 1 131 ? 5.609 24.538 16.512 1.00 48.69 131 THR A CA 1
ATOM 1051 C C . THR A 1 131 ? 4.435 23.609 16.836 1.00 48.69 131 THR A C 1
ATOM 1053 O O . THR A 1 131 ? 4.257 23.111 17.948 1.00 48.69 131 THR A O 1
ATOM 1056 N N . THR A 1 132 ? 3.582 23.378 15.836 1.00 46.38 132 THR A N 1
ATOM 1057 C CA . THR A 1 132 ? 2.575 22.316 15.883 1.00 46.38 132 THR A CA 1
ATOM 1058 C C . THR A 1 132 ? 3.248 21.013 15.473 1.00 46.38 132 THR A C 1
ATOM 1060 O O . THR A 1 132 ? 3.490 20.791 14.284 1.00 46.38 132 THR A O 1
ATOM 1063 N N . GLU A 1 133 ? 3.546 20.133 16.429 1.00 48.84 133 GLU A N 1
ATOM 1064 C CA . GLU A 1 133 ? 3.844 18.744 16.083 1.00 48.84 133 GLU A CA 1
ATOM 1065 C C . GLU A 1 133 ? 2.618 18.149 15.384 1.00 48.84 133 GLU A C 1
ATOM 1067 O O . GLU A 1 133 ? 1.489 18.227 15.873 1.00 48.84 133 GLU A O 1
ATOM 1072 N N . MET A 1 134 ? 2.827 17.589 14.194 1.00 48.75 134 MET A N 1
ATOM 1073 C CA . MET A 1 134 ? 1.757 16.988 13.410 1.00 48.75 134 MET A CA 1
ATOM 1074 C C . MET A 1 134 ? 1.165 15.825 14.218 1.00 48.75 134 MET A C 1
ATOM 1076 O O . MET A 1 134 ? 1.807 14.787 14.358 1.00 48.75 134 MET A O 1
ATOM 1080 N N . MET A 1 135 ? -0.036 16.018 14.776 1.00 52.66 135 MET A N 1
ATOM 10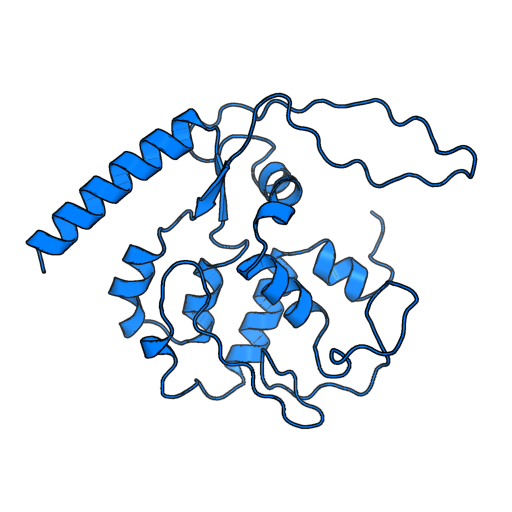81 C CA . MET A 1 135 ? -0.703 15.052 15.655 1.00 52.66 135 MET A CA 1
ATOM 1082 C C . MET A 1 135 ? -0.696 13.654 15.027 1.00 52.66 135 MET A C 1
ATOM 1084 O O . MET A 1 135 ? -1.400 13.386 14.047 1.00 52.66 135 MET A O 1
ATOM 1088 N N . ALA A 1 136 ? 0.083 12.741 15.609 1.00 57.81 136 ALA A N 1
ATOM 1089 C CA . ALA A 1 136 ? -0.036 11.328 15.305 1.00 57.81 136 ALA A CA 1
ATOM 1090 C C . ALA A 1 136 ? -1.450 10.903 15.711 1.00 57.81 136 ALA A C 1
ATOM 1092 O O . ALA A 1 136 ? -1.837 11.034 16.871 1.00 57.81 136 ALA A O 1
ATOM 1093 N N . THR A 1 137 ? -2.258 10.431 14.757 1.00 65.25 137 THR A N 1
ATOM 1094 C CA . THR A 1 137 ? -3.585 9.923 15.106 1.00 65.25 137 THR A CA 1
ATOM 1095 C C . THR A 1 137 ? -3.419 8.750 16.061 1.00 65.25 137 THR A C 1
ATOM 1097 O O . THR A 1 137 ? -2.926 7.688 15.677 1.00 65.25 137 THR A O 1
ATOM 1100 N N . ARG A 1 138 ? -3.843 8.945 17.307 1.00 75.81 138 ARG A N 1
ATOM 1101 C CA . ARG A 1 138 ? -3.834 7.904 18.322 1.00 75.81 138 ARG A CA 1
ATOM 1102 C C . ARG A 1 138 ? -5.157 7.152 18.259 1.00 75.81 138 ARG A C 1
ATOM 1104 O O . ARG A 1 138 ? -6.224 7.755 18.321 1.00 75.81 138 ARG A O 1
ATOM 1111 N N . TYR A 1 139 ? -5.099 5.834 18.131 1.00 80.50 139 TYR A N 1
ATOM 1112 C CA . TYR A 1 139 ? -6.291 4.990 18.171 1.00 80.50 139 TYR A CA 1
ATOM 1113 C C . TYR A 1 139 ? -6.508 4.480 19.597 1.00 80.50 139 TYR A C 1
ATOM 1115 O O . TYR A 1 139 ? -5.558 4.043 20.246 1.00 80.50 139 TYR A O 1
ATOM 1123 N N . ALA A 1 140 ? -7.746 4.539 20.089 1.00 76.06 140 ALA A N 1
ATOM 1124 C CA . ALA A 1 140 ? -8.122 3.975 21.388 1.00 76.06 140 ALA A CA 1
ATOM 1125 C C . ALA A 1 140 ? -8.134 2.443 21.340 1.00 76.06 140 ALA A C 1
ATOM 1127 O O . ALA A 1 140 ? -7.793 1.772 22.308 1.00 76.06 140 ALA A O 1
ATOM 1128 N N . THR A 1 141 ? -8.474 1.895 20.176 1.00 77.44 141 THR A N 1
ATOM 1129 C CA . THR A 1 141 ? -8.364 0.472 19.862 1.00 77.44 141 THR A CA 1
ATOM 1130 C C . THR A 1 141 ? -7.297 0.262 18.810 1.00 77.44 141 THR A C 1
ATOM 1132 O O . THR A 1 141 ? -7.244 1.001 17.828 1.00 77.44 141 THR A O 1
ATOM 1135 N N . ARG A 1 142 ? -6.487 -0.788 18.968 1.00 87.62 142 ARG A N 1
ATOM 1136 C CA . ARG A 1 142 ? -5.536 -1.210 17.936 1.00 87.62 142 ARG A CA 1
ATOM 1137 C C . ARG A 1 142 ? -6.255 -1.359 16.594 1.00 87.62 142 ARG A C 1
ATOM 1139 O O . ARG A 1 142 ? -7.334 -1.941 16.534 1.00 87.62 142 ARG A O 1
ATOM 1146 N N . ILE A 1 143 ? -5.632 -0.859 15.536 1.00 92.56 143 ILE A N 1
ATOM 1147 C CA . ILE A 1 143 ? -6.056 -1.088 14.158 1.00 92.56 143 ILE A CA 1
ATOM 1148 C C . ILE A 1 143 ? -5.107 -2.074 13.483 1.00 92.56 143 ILE A C 1
ATOM 1150 O O . ILE A 1 143 ? -3.948 -2.194 13.876 1.00 92.56 143 ILE A O 1
ATOM 1154 N N . GLU A 1 144 ? -5.593 -2.756 12.455 1.00 95.50 144 GLU A N 1
ATOM 1155 C CA . GLU A 1 144 ? -4.780 -3.602 11.586 1.00 95.50 144 GLU A CA 1
ATOM 1156 C C . GLU A 1 144 ? -4.821 -3.055 10.163 1.00 95.50 144 GLU A C 1
ATOM 1158 O O . GLU A 1 144 ? -5.888 -2.695 9.663 1.00 95.50 144 GLU A O 1
ATOM 1163 N N . ILE A 1 145 ? -3.662 -2.998 9.510 1.00 95.38 145 ILE A N 1
ATOM 1164 C CA . ILE A 1 145 ? -3.564 -2.672 8.087 1.00 95.38 145 ILE A CA 1
ATOM 1165 C C . ILE A 1 145 ? -3.388 -3.974 7.323 1.00 95.38 145 ILE A C 1
ATOM 1167 O O . ILE A 1 145 ? -2.452 -4.735 7.577 1.00 95.38 145 ILE A O 1
ATOM 1171 N N . ASP A 1 146 ? -4.277 -4.213 6.370 1.00 95.69 146 ASP A N 1
ATOM 1172 C CA . ASP A 1 146 ? -4.292 -5.442 5.591 1.00 95.69 146 ASP A CA 1
ATOM 1173 C C . ASP A 1 146 ? -4.625 -5.168 4.122 1.00 95.69 146 ASP A C 1
ATOM 1175 O O . ASP A 1 146 ? -5.103 -4.093 3.759 1.00 95.69 146 ASP A O 1
ATOM 1179 N N . HIS A 1 147 ? -4.370 -6.143 3.258 1.00 95.81 147 HIS A N 1
ATOM 1180 C CA . HIS A 1 147 ? -4.703 -6.057 1.843 1.00 95.81 147 HIS A CA 1
ATOM 1181 C C . HIS A 1 147 ? -6.206 -6.289 1.624 1.00 95.81 147 HIS A C 1
ATOM 1183 O O . HIS A 1 147 ? -6.821 -7.112 2.302 1.00 95.81 147 HIS A O 1
ATOM 1189 N N . ARG A 1 148 ? -6.812 -5.586 0.666 1.00 96.25 148 ARG A N 1
ATOM 1190 C CA . ARG A 1 148 ? -8.193 -5.784 0.201 1.00 96.25 148 ARG A CA 1
ATOM 1191 C C . ARG A 1 148 ? -8.284 -7.055 -0.624 1.00 96.25 148 ARG A C 1
ATOM 1193 O O . ARG A 1 148 ? -9.087 -7.926 -0.318 1.00 96.25 148 ARG A O 1
ATOM 1200 N N . ILE A 1 149 ? -7.411 -7.157 -1.618 1.00 94.56 149 ILE A N 1
ATOM 1201 C CA . ILE A 1 149 ? -7.192 -8.353 -2.422 1.00 94.56 149 ILE A CA 1
ATOM 1202 C C . ILE A 1 149 ? -5.930 -9.031 -1.881 1.00 94.56 149 ILE A C 1
ATOM 1204 O O . ILE A 1 149 ? -4.856 -8.417 -1.900 1.00 94.56 149 ILE A O 1
ATOM 1208 N N . PRO A 1 150 ? -6.018 -10.264 -1.366 1.00 93.50 150 PRO A N 1
ATOM 1209 C CA . PRO A 1 150 ? -4.872 -10.923 -0.768 1.00 93.50 150 PRO A CA 1
ATOM 1210 C C . PRO A 1 150 ? -3.807 -11.266 -1.812 1.00 93.50 150 PRO A C 1
ATOM 1212 O O . PRO A 1 150 ? -4.096 -11.788 -2.887 1.00 93.50 150 PRO A O 1
ATOM 1215 N N . LEU A 1 151 ? -2.537 -11.056 -1.459 1.00 91.81 151 LEU A N 1
ATOM 1216 C CA . LEU A 1 151 ? -1.405 -11.217 -2.384 1.00 91.81 151 LEU A CA 1
ATOM 1217 C C . LEU A 1 151 ? -1.245 -12.641 -2.954 1.00 91.81 151 LEU A C 1
ATOM 1219 O O . LEU A 1 151 ? -0.586 -12.823 -3.975 1.00 91.81 151 LEU A O 1
ATOM 1223 N N . TRP A 1 152 ? -1.832 -13.663 -2.320 1.00 89.75 152 TRP A N 1
ATOM 1224 C CA . TRP A 1 152 ? -1.821 -15.022 -2.870 1.00 89.75 152 TRP A CA 1
ATOM 1225 C C . TRP A 1 152 ? -2.745 -15.174 -4.090 1.00 89.75 152 TRP A C 1
ATOM 1227 O O . TRP A 1 152 ? -2.395 -15.937 -4.984 1.00 89.75 152 TRP A O 1
ATOM 1237 N N . GLN A 1 153 ? -3.861 -14.434 -4.154 1.00 91.06 153 GLN A N 1
ATOM 1238 C CA . GLN A 1 153 ? -4.730 -14.378 -5.341 1.00 91.06 153 GLN A CA 1
ATOM 1239 C C . GLN A 1 153 ? -4.039 -13.612 -6.465 1.00 91.06 153 GLN A C 1
ATOM 1241 O O . GLN A 1 153 ? -3.942 -14.101 -7.582 1.00 91.06 153 GLN A O 1
ATOM 1246 N N . VAL A 1 154 ? -3.439 -12.468 -6.125 1.00 90.56 154 VAL A N 1
ATOM 1247 C CA . VAL A 1 154 ? -2.660 -11.647 -7.065 1.00 90.56 154 VAL A CA 1
ATOM 1248 C C . VAL A 1 154 ? -1.573 -12.468 -7.759 1.00 90.56 154 VAL A C 1
ATOM 1250 O O . VAL A 1 154 ? -1.349 -12.312 -8.953 1.00 90.56 154 VAL A O 1
ATOM 1253 N N . ARG A 1 155 ? -0.905 -13.372 -7.030 1.00 85.81 155 ARG A N 1
ATOM 1254 C CA . ARG A 1 155 ? 0.088 -14.276 -7.622 1.00 85.81 155 ARG A CA 1
ATOM 1255 C C . ARG A 1 155 ? -0.529 -15.240 -8.639 1.00 85.81 155 ARG A C 1
ATOM 1257 O O . ARG A 1 155 ? 0.103 -15.478 -9.660 1.00 85.81 155 ARG A O 1
ATOM 1264 N N . ALA A 1 156 ? -1.704 -15.799 -8.357 1.00 82.75 156 ALA A N 1
ATOM 1265 C CA . ALA A 1 156 ? -2.375 -16.730 -9.265 1.00 82.75 156 ALA A CA 1
ATOM 1266 C C . ALA A 1 156 ? -2.802 -16.043 -10.573 1.00 82.75 156 ALA A C 1
ATOM 1268 O O . ALA A 1 156 ? -2.725 -16.640 -11.637 1.00 82.75 156 ALA A O 1
ATOM 1269 N N . GLU A 1 157 ? -3.173 -14.765 -10.502 1.00 81.62 157 GLU A N 1
ATOM 1270 C CA . GLU A 1 157 ? -3.592 -13.958 -11.656 1.00 81.62 157 GLU A CA 1
ATOM 1271 C C . GLU A 1 157 ? -2.434 -13.177 -12.303 1.00 81.62 157 GLU A C 1
ATOM 1273 O O . GLU A 1 157 ? -2.636 -12.378 -13.219 1.00 81.62 157 GLU A O 1
ATOM 1278 N N . ALA A 1 158 ? -1.197 -13.360 -11.835 1.00 81.00 158 ALA A N 1
ATOM 1279 C CA . ALA A 1 158 ? -0.070 -12.541 -12.276 1.00 81.00 158 ALA A CA 1
ATOM 1280 C C . ALA A 1 158 ? 0.275 -12.730 -13.760 1.00 81.00 158 ALA A C 1
ATOM 1282 O O . ALA A 1 158 ? 0.851 -11.835 -14.380 1.00 81.00 158 ALA A O 1
ATOM 1283 N N . GLU A 1 159 ? -0.060 -13.884 -14.334 1.00 76.56 159 GLU A N 1
ATOM 1284 C CA . GLU A 1 159 ? 0.202 -14.196 -15.740 1.00 76.56 159 GLU A CA 1
ATOM 1285 C C . GLU A 1 159 ? -0.556 -13.267 -16.692 1.00 76.56 159 GLU A C 1
ATOM 1287 O O . GLU A 1 159 ? 0.002 -12.872 -17.715 1.00 76.56 159 GLU A O 1
ATOM 1292 N N . SER A 1 160 ? -1.762 -12.829 -16.317 1.00 82.94 160 SER A N 1
ATOM 1293 C CA . SER A 1 160 ? -2.606 -11.956 -17.139 1.00 82.94 160 SER A CA 1
ATOM 1294 C C . SER A 1 160 ? -2.314 -10.461 -16.970 1.00 82.94 160 SER A C 1
ATOM 1296 O O . SER A 1 160 ? -2.993 -9.635 -17.578 1.00 82.94 160 SER A O 1
ATOM 1298 N N . HIS A 1 161 ? -1.338 -10.090 -16.138 1.00 84.81 161 HIS A N 1
ATOM 1299 C CA . HIS A 1 161 ? -1.035 -8.699 -15.812 1.00 84.81 161 HIS A CA 1
ATOM 1300 C C . HIS A 1 161 ? 0.365 -8.292 -16.281 1.00 84.81 161 HIS A C 1
ATOM 1302 O O . HIS A 1 161 ? 1.325 -9.062 -16.220 1.00 84.81 161 HIS A O 1
ATOM 1308 N N . ARG A 1 162 ? 0.494 -7.030 -16.705 1.00 89.31 162 ARG A N 1
ATOM 1309 C CA . ARG A 1 162 ? 1.797 -6.387 -16.907 1.00 89.31 162 ARG A CA 1
ATOM 1310 C C . ARG A 1 162 ? 2.456 -6.091 -15.565 1.00 89.31 162 ARG A C 1
ATOM 1312 O O . ARG A 1 162 ? 1.764 -5.815 -14.581 1.00 89.31 162 ARG A O 1
ATOM 1319 N N . TRP A 1 163 ? 3.789 -6.062 -15.539 1.00 90.06 163 TRP A N 1
ATOM 1320 C CA . TRP A 1 163 ? 4.546 -5.831 -14.303 1.00 90.06 163 TRP A CA 1
ATOM 1321 C C . TRP A 1 163 ? 4.092 -4.592 -13.504 1.00 90.06 163 TRP A C 1
ATOM 1323 O O . TRP A 1 163 ? 3.784 -4.751 -12.323 1.00 90.06 163 TRP A O 1
ATOM 1333 N N . PRO A 1 164 ? 3.959 -3.377 -14.079 1.00 92.44 164 PRO A N 1
ATOM 1334 C CA . PRO A 1 164 ? 3.540 -2.213 -13.294 1.00 92.44 164 PRO A CA 1
ATOM 1335 C C . PRO A 1 164 ? 2.115 -2.334 -12.739 1.00 92.44 164 PRO A C 1
ATOM 1337 O O . PRO A 1 164 ? 1.816 -1.807 -11.670 1.00 92.44 164 PRO A O 1
ATOM 1340 N N . ASP A 1 165 ? 1.224 -3.041 -13.434 1.00 90.44 165 ASP A N 1
ATOM 1341 C CA . ASP A 1 165 ? -0.181 -3.132 -13.036 1.00 90.44 165 ASP A CA 1
ATOM 1342 C C . ASP A 1 165 ? -0.373 -4.016 -11.802 1.00 90.44 165 ASP A C 1
ATOM 1344 O O . ASP A 1 165 ? -1.283 -3.770 -11.008 1.00 90.44 165 ASP A O 1
ATOM 1348 N N . ILE A 1 166 ? 0.520 -4.985 -11.581 1.00 92.75 166 ILE A N 1
ATOM 1349 C CA . ILE A 1 166 ? 0.486 -5.833 -10.387 1.00 92.75 166 ILE A CA 1
ATOM 1350 C C . ILE A 1 166 ? 1.067 -5.133 -9.147 1.00 92.75 166 ILE A C 1
ATOM 1352 O O . ILE A 1 166 ? 0.711 -5.451 -8.015 1.00 92.75 166 ILE A O 1
ATOM 1356 N N . LEU A 1 167 ? 1.930 -4.130 -9.314 1.00 93.56 167 LEU A N 1
ATOM 1357 C CA . LEU A 1 167 ? 2.598 -3.478 -8.182 1.00 93.56 167 LEU A CA 1
ATOM 1358 C C . LEU A 1 167 ? 1.631 -2.687 -7.290 1.00 93.56 167 LEU A C 1
ATOM 1360 O O . LEU A 1 167 ? 1.859 -2.586 -6.085 1.00 93.56 167 LEU A O 1
ATOM 1364 N N . ARG A 1 168 ? 0.497 -2.227 -7.840 1.00 93.75 168 ARG A N 1
ATOM 1365 C CA . ARG A 1 168 ? -0.575 -1.548 -7.083 1.00 93.75 168 ARG A CA 1
ATOM 1366 C C . ARG A 1 168 ? -1.129 -2.382 -5.922 1.00 93.75 168 ARG A C 1
ATOM 1368 O O . ARG A 1 168 ? -1.742 -1.836 -5.007 1.00 93.75 168 ARG A O 1
ATOM 1375 N N . TYR A 1 169 ? -0.951 -3.706 -5.962 1.00 94.31 169 TYR A N 1
ATOM 1376 C CA . TYR A 1 169 ? -1.460 -4.602 -4.928 1.00 94.31 169 TYR A CA 1
ATOM 1377 C C . TYR A 1 169 ? -0.663 -4.544 -3.618 1.00 94.31 169 TYR A C 1
ATOM 1379 O O . TYR A 1 169 ? -1.183 -5.007 -2.609 1.00 94.31 169 TYR A O 1
ATOM 1387 N N . TRP A 1 170 ? 0.537 -3.956 -3.597 1.00 94.56 170 TRP A N 1
ATOM 1388 C CA . TRP A 1 170 ? 1.352 -3.804 -2.380 1.00 94.56 170 TRP A CA 1
ATOM 1389 C C . TRP A 1 170 ? 1.143 -2.474 -1.653 1.00 94.56 170 TRP A C 1
ATOM 1391 O O . TRP A 1 170 ? 1.663 -2.290 -0.555 1.00 94.56 170 TRP A O 1
ATOM 1401 N N . GLY A 1 171 ? 0.426 -1.530 -2.259 1.00 94.44 171 GLY A N 1
ATOM 1402 C CA . GLY A 1 171 ? 0.351 -0.161 -1.769 1.00 94.44 171 GLY A CA 1
ATOM 1403 C C . GLY A 1 171 ? -1.051 0.345 -1.474 1.00 94.44 171 GLY A C 1
ATOM 1404 O O . GLY A 1 171 ? -2.006 -0.431 -1.388 1.00 94.44 171 GLY A O 1
ATOM 1405 N N . PRO A 1 172 ? -1.196 1.667 -1.286 1.00 95.62 172 PRO A N 1
ATOM 1406 C CA . PRO A 1 172 ? -2.424 2.289 -0.794 1.00 95.62 172 PRO A CA 1
ATOM 1407 C C . PRO A 1 172 ? -3.657 2.025 -1.670 1.00 95.62 172 PRO A C 1
ATOM 1409 O O . PRO A 1 172 ? -4.783 2.190 -1.196 1.00 95.62 172 PRO A O 1
ATOM 1412 N N . SER A 1 173 ? -3.489 1.609 -2.929 1.00 95.88 173 SER A N 1
ATOM 1413 C CA . SER A 1 173 ? -4.601 1.158 -3.777 1.00 95.88 173 SER A CA 1
ATOM 1414 C C . SER A 1 173 ? -5.276 -0.119 -3.269 1.00 95.88 173 SER A C 1
ATOM 1416 O O . SER A 1 173 ? -6.491 -0.267 -3.425 1.00 95.88 173 SER A O 1
ATOM 1418 N N . ASN A 1 174 ? -4.517 -1.017 -2.644 1.00 96.56 174 ASN A N 1
ATOM 1419 C CA . ASN A 1 174 ? -4.989 -2.316 -2.172 1.00 96.56 174 ASN A CA 1
ATOM 1420 C C . ASN A 1 174 ? -4.919 -2.473 -0.650 1.00 96.56 174 ASN A C 1
ATOM 1422 O O . ASN A 1 174 ? -5.262 -3.531 -0.144 1.00 96.56 174 ASN A O 1
ATOM 1426 N N . LEU A 1 175 ? -4.498 -1.462 0.101 1.00 96.88 175 LEU A N 1
ATOM 1427 C CA . LEU A 1 175 ? -4.483 -1.522 1.561 1.00 96.88 175 LEU A CA 1
ATOM 1428 C C . LEU A 1 175 ? -5.783 -0.979 2.160 1.00 96.88 175 LEU A C 1
ATOM 1430 O O . LEU A 1 175 ? -6.447 -0.116 1.582 1.00 96.88 175 LEU A O 1
ATOM 1434 N N . GLN A 1 176 ? -6.134 -1.500 3.330 1.00 97.31 176 GLN A N 1
ATOM 1435 C CA . GLN A 1 176 ? -7.295 -1.104 4.118 1.00 97.31 176 GLN A CA 1
ATOM 1436 C C . GLN A 1 176 ? -7.007 -1.205 5.617 1.00 97.31 176 GLN A C 1
ATOM 1438 O O . GLN A 1 176 ? -6.138 -1.966 6.039 1.00 97.31 176 GLN A O 1
ATOM 1443 N N . VAL A 1 177 ? -7.771 -0.462 6.415 1.00 97.12 177 VAL A N 1
ATOM 1444 C CA . VAL A 1 177 ? -7.749 -0.516 7.882 1.00 97.12 177 VAL A CA 1
ATOM 1445 C C . VAL A 1 177 ? -8.932 -1.326 8.405 1.00 97.12 177 VAL A C 1
ATOM 1447 O O . VAL A 1 177 ? -10.081 -1.096 8.012 1.00 97.12 177 VAL A O 1
ATOM 1450 N N . LEU A 1 178 ? -8.646 -2.251 9.319 1.00 97.06 178 LEU A N 1
ATOM 1451 C CA . LEU A 1 178 ? -9.593 -3.169 9.942 1.00 97.06 178 LEU A CA 1
ATOM 1452 C C . LEU A 1 178 ? -9.520 -3.090 11.466 1.00 97.06 178 LEU A C 1
ATOM 1454 O O . LEU A 1 178 ? -8.462 -2.850 12.048 1.00 97.06 178 LEU A O 1
ATOM 1458 N N . LEU A 1 179 ? -10.648 -3.378 12.116 1.00 96.38 179 LEU A N 1
ATOM 1459 C CA . LEU A 1 179 ? -10.644 -3.727 13.534 1.00 96.38 179 LEU A CA 1
ATOM 1460 C C . LEU A 1 179 ? -10.007 -5.117 13.733 1.00 96.38 179 LEU A C 1
ATOM 1462 O O . LEU A 1 179 ? -10.159 -5.978 12.859 1.00 96.38 179 LEU A O 1
ATOM 1466 N N . PRO A 1 180 ? -9.362 -5.393 14.883 1.00 95.25 180 PRO A N 1
ATOM 1467 C CA . PRO A 1 180 ? -8.625 -6.638 15.102 1.00 95.25 180 PRO A CA 1
ATOM 1468 C C . PRO A 1 180 ? -9.476 -7.898 14.910 1.00 95.25 180 PRO A C 1
ATOM 1470 O O . PRO A 1 180 ? -9.045 -8.840 14.249 1.00 95.25 180 PRO A O 1
ATOM 1473 N N . ALA A 1 181 ? -10.719 -7.896 15.405 1.00 96.00 181 ALA A N 1
ATOM 1474 C CA . ALA A 1 181 ? -11.647 -9.013 15.223 1.00 96.00 181 ALA A CA 1
ATOM 1475 C C . ALA A 1 181 ? -11.950 -9.284 13.737 1.00 96.00 181 ALA A C 1
ATOM 1477 O O . ALA A 1 181 ? -11.973 -10.436 13.303 1.00 96.00 181 ALA A O 1
ATOM 1478 N N . MET A 1 182 ? -12.102 -8.223 12.936 1.00 97.69 182 MET A N 1
ATOM 1479 C CA . MET A 1 182 ? -12.349 -8.337 11.497 1.00 97.69 182 MET A CA 1
ATOM 1480 C C . MET A 1 182 ? -11.113 -8.818 10.739 1.00 97.69 182 MET A C 1
ATOM 1482 O O . MET A 1 182 ? -11.240 -9.622 9.819 1.00 97.69 182 MET A O 1
ATOM 1486 N N . HIS A 1 183 ? -9.918 -8.391 11.148 1.00 97.12 183 HIS A N 1
ATOM 1487 C CA . HIS A 1 183 ? -8.665 -8.899 10.588 1.00 97.12 183 HIS A CA 1
ATOM 1488 C C . HIS A 1 183 ? -8.476 -10.401 10.867 1.00 97.12 183 HIS A C 1
ATOM 1490 O O . HIS A 1 183 ? -8.111 -11.153 9.960 1.00 97.12 183 HIS A O 1
ATOM 1496 N N . VAL A 1 184 ? -8.794 -10.872 12.081 1.00 97.88 184 VAL A N 1
ATOM 1497 C CA . VAL A 1 184 ? -8.765 -12.308 12.426 1.00 97.88 184 VAL A CA 1
ATOM 1498 C C . VAL A 1 184 ? -9.769 -13.099 11.584 1.00 97.88 184 VAL A C 1
ATOM 1500 O O . VAL A 1 184 ? -9.407 -14.125 11.003 1.00 97.88 184 VAL A O 1
ATOM 1503 N N . ALA A 1 185 ? -11.009 -12.613 11.471 1.00 97.94 185 ALA A N 1
ATOM 1504 C CA . ALA A 1 185 ? -12.044 -13.256 10.662 1.00 97.94 185 ALA A CA 1
ATOM 1505 C C . ALA A 1 185 ? -11.636 -13.351 9.182 1.00 97.94 185 ALA A C 1
ATOM 1507 O O . ALA A 1 185 ? -11.701 -14.432 8.593 1.00 97.94 185 ALA A O 1
ATOM 1508 N N . LYS A 1 186 ? -11.128 -12.252 8.608 1.00 97.31 186 LYS A N 1
ATOM 1509 C CA . LYS A 1 186 ? -10.601 -12.216 7.238 1.00 97.31 186 LYS A CA 1
ATOM 1510 C C . LYS A 1 186 ? -9.445 -13.195 7.050 1.00 97.31 186 LYS A C 1
ATOM 1512 O O . LYS A 1 186 ? -9.476 -13.993 6.121 1.00 97.31 186 LYS A O 1
ATOM 1517 N N . THR A 1 187 ? -8.468 -13.201 7.956 1.00 97.31 187 THR A N 1
ATOM 1518 C CA . THR A 1 187 ? -7.315 -14.116 7.892 1.00 97.31 187 THR A CA 1
ATOM 1519 C C . THR A 1 187 ? -7.758 -15.582 7.877 1.00 97.31 187 THR A C 1
ATOM 1521 O O . THR A 1 187 ? -7.240 -16.381 7.093 1.00 97.31 187 THR A O 1
ATOM 1524 N N . LYS A 1 188 ? -8.738 -15.946 8.716 1.00 97.88 188 LYS A N 1
ATOM 1525 C CA . LYS A 1 188 ? -9.305 -17.302 8.755 1.00 97.88 188 LYS A CA 1
ATOM 1526 C C . LYS A 1 188 ? -9.985 -17.662 7.433 1.00 97.88 188 LYS A C 1
ATOM 1528 O O . LYS A 1 188 ? -9.745 -18.749 6.906 1.00 97.88 188 LYS A O 1
ATOM 1533 N N . GLN A 1 189 ? -10.794 -16.753 6.895 1.00 97.44 189 GLN A N 1
ATOM 1534 C CA . GLN A 1 189 ? -11.477 -16.946 5.618 1.00 97.44 189 GLN A CA 1
ATOM 1535 C C . GLN A 1 189 ? -10.471 -17.137 4.472 1.00 97.44 189 GLN A C 1
ATOM 1537 O O . GLN A 1 189 ? -10.540 -18.130 3.754 1.00 97.44 189 GLN A O 1
ATOM 1542 N N . GLU A 1 190 ? -9.460 -16.274 4.376 1.00 96.19 190 GLU A N 1
ATOM 1543 C CA . GLU A 1 190 ? -8.424 -16.366 3.343 1.00 96.19 190 GLU A CA 1
ATOM 1544 C C . GLU A 1 190 ? -7.578 -17.635 3.435 1.00 96.19 190 GLU A C 1
ATOM 1546 O O . GLU A 1 190 ? -7.113 -18.149 2.417 1.00 96.19 190 GLU A O 1
ATOM 1551 N N . ALA A 1 191 ? -7.339 -18.143 4.646 1.00 95.56 191 ALA A N 1
ATOM 1552 C CA . ALA A 1 191 ? -6.665 -19.422 4.826 1.00 95.56 191 ALA A CA 1
ATOM 1553 C C . ALA A 1 191 ? -7.505 -20.576 4.255 1.00 95.56 191 ALA A C 1
ATOM 1555 O O . ALA A 1 191 ? -6.951 -21.441 3.575 1.00 95.56 191 ALA A O 1
ATOM 1556 N N . ALA A 1 192 ? -8.823 -20.558 4.477 1.00 96.62 192 ALA A N 1
ATOM 1557 C CA . ALA A 1 192 ? -9.745 -21.540 3.915 1.00 96.62 192 ALA A CA 1
ATOM 1558 C C . ALA A 1 192 ? -9.856 -21.419 2.384 1.00 96.62 192 ALA A C 1
ATOM 1560 O O . ALA A 1 192 ? -9.797 -22.433 1.690 1.00 96.62 192 ALA A O 1
ATOM 1561 N N . ASP A 1 193 ? -9.944 -20.198 1.847 1.00 95.31 193 ASP A N 1
ATOM 1562 C CA . ASP A 1 193 ? -9.960 -19.945 0.399 1.00 95.31 193 ASP A CA 1
ATOM 1563 C C . ASP A 1 193 ? -8.677 -20.435 -0.275 1.00 95.31 193 ASP A C 1
ATOM 1565 O O . ASP A 1 193 ? -8.726 -21.149 -1.276 1.00 95.31 193 ASP A O 1
ATOM 1569 N N . ARG A 1 194 ? -7.517 -20.134 0.316 1.00 93.12 194 ARG A N 1
ATOM 1570 C CA . ARG A 1 194 ? -6.223 -20.604 -0.189 1.00 93.12 194 ARG A CA 1
ATOM 1571 C C . ARG A 1 194 ? -6.098 -22.127 -0.130 1.00 93.12 194 ARG A C 1
ATOM 1573 O O . ARG A 1 194 ? -5.456 -22.707 -1.000 1.00 93.12 194 ARG A O 1
ATOM 1580 N N . ALA A 1 195 ? -6.670 -22.776 0.885 1.00 93.62 195 ALA A N 1
ATOM 1581 C CA . ALA A 1 195 ? -6.702 -24.235 0.964 1.00 93.62 195 ALA A CA 1
ATOM 1582 C C . ALA A 1 195 ? -7.576 -24.834 -0.148 1.00 93.62 195 ALA A C 1
ATOM 1584 O O . ALA A 1 195 ? -7.123 -25.744 -0.834 1.00 93.62 195 ALA A O 1
ATOM 1585 N N . ARG A 1 196 ? -8.771 -24.275 -0.390 1.00 93.94 196 ARG A N 1
ATOM 1586 C CA . ARG A 1 196 ? -9.649 -24.691 -1.498 1.00 93.94 196 ARG A CA 1
ATOM 1587 C C . ARG A 1 196 ? -8.981 -24.525 -2.861 1.00 93.94 196 ARG A C 1
ATOM 1589 O O . ARG A 1 196 ? -8.999 -25.456 -3.657 1.00 93.94 196 ARG A O 1
ATOM 1596 N N . ALA A 1 197 ? -8.336 -23.385 -3.103 1.00 89.25 197 ALA A N 1
ATOM 1597 C CA . ALA A 1 197 ? -7.651 -23.114 -4.366 1.00 89.25 197 ALA A CA 1
ATOM 1598 C C . ALA A 1 197 ? -6.524 -24.120 -4.667 1.00 89.25 197 ALA A C 1
ATOM 1600 O O . ALA A 1 197 ? -6.303 -24.453 -5.821 1.00 89.25 197 ALA A O 1
ATOM 1601 N N . ARG A 1 198 ? -5.838 -24.640 -3.639 1.00 88.25 198 ARG A N 1
ATOM 1602 C CA . ARG A 1 198 ? -4.799 -25.675 -3.801 1.00 88.25 198 ARG A CA 1
ATOM 1603 C C . ARG A 1 198 ? -5.346 -27.057 -4.142 1.00 88.25 198 ARG A C 1
ATOM 1605 O O . ARG A 1 198 ? -4.590 -27.869 -4.643 1.00 88.25 198 ARG A O 1
ATOM 1612 N N . VAL A 1 199 ? -6.601 -27.337 -3.795 1.00 90.12 199 VAL A N 1
ATOM 1613 C CA . VAL A 1 199 ? -7.264 -28.609 -4.125 1.00 90.12 199 VAL A CA 1
ATOM 1614 C C . VAL A 1 199 ? -7.850 -28.565 -5.539 1.00 90.12 199 VAL A C 1
ATOM 1616 O O . VAL A 1 199 ? -7.987 -29.602 -6.172 1.00 90.12 199 VAL A O 1
ATOM 1619 N N . ALA A 1 200 ? -8.212 -27.373 -6.020 1.00 80.19 200 ALA A N 1
ATOM 1620 C CA . ALA A 1 200 ? -8.806 -27.170 -7.340 1.00 80.19 200 ALA A CA 1
ATOM 1621 C C . ALA A 1 200 ? -7.784 -26.993 -8.482 1.00 80.19 200 ALA A C 1
ATOM 1623 O O . ALA A 1 200 ? -8.192 -27.006 -9.641 1.00 80.19 200 ALA A O 1
ATOM 1624 N N . ALA A 1 201 ? -6.507 -26.777 -8.156 1.00 73.00 201 ALA A N 1
ATOM 1625 C CA . ALA A 1 201 ? -5.394 -26.642 -9.099 1.00 73.00 201 ALA A CA 1
ATOM 1626 C C . ALA A 1 201 ? -4.667 -27.979 -9.272 1.00 73.00 201 ALA A C 1
ATOM 1628 O O . ALA A 1 201 ? -4.229 -28.254 -10.409 1.00 73.00 201 ALA A O 1
#

Organism: NCBI:txid28210